Protein AF-A0A836SIP5-F1 (afdb_monomer_lite)

Foldseek 3Di:
DCVVVVNQLQAWQDWFWFDDPQKIKIKTWTRQPDDLQDQKDAHDQQKKKKKFKDAPWDWDAPDPVCCQVQVTAGPQQLPRDRLKMWIWGDDPRDTDTDIPNFPDCPVPKDWDWMKFADLAPCPPQPQHITTMIMTIDRPVRRHPDQKMWMKMFMDGNPDPAATQAIAADRCPCVVVVVLRRDDQSCCCVPVVDPHGRTQIARNVDGQEPNHGHDSQHHVVLSCLLVVVDDCVVVVHDHNVVSVPPPRDDHNAQFDPDPPRGHHHRHRDDD

Radius of gyration: 17.64 Å; chains: 1; bounding box: 48×40×51 Å

Structure (mmCIF, N/CA/C/O backbone):
data_AF-A0A836SIP5-F1
#
_entry.id   AF-A0A836SIP5-F1
#
loop_
_atom_site.group_PDB
_atom_site.id
_atom_site.type_symbol
_atom_site.label_atom_id
_atom_site.label_alt_id
_atom_site.label_comp_id
_atom_site.label_asym_id
_atom_site.label_entity_id
_atom_site.label_seq_id
_atom_site.pdbx_PDB_ins_code
_atom_site.Cartn_x
_atom_site.Cartn_y
_atom_site.Cartn_z
_atom_site.occupancy
_atom_site.B_iso_or_equiv
_atom_site.auth_seq_id
_atom_site.auth_comp_id
_atom_site.auth_asym_id
_atom_site.auth_atom_id
_atom_site.pdbx_PDB_model_num
ATOM 1 N N . MET A 1 1 ? 4.537 16.316 -9.460 1.00 65.69 1 MET A N 1
ATOM 2 C CA . MET A 1 1 ? 5.838 16.471 -8.747 1.00 65.69 1 MET A CA 1
ATOM 3 C C . MET A 1 1 ? 6.871 15.353 -9.002 1.00 65.69 1 MET A C 1
ATOM 5 O O . MET A 1 1 ? 7.851 15.619 -9.685 1.00 65.69 1 MET A O 1
ATOM 9 N N . LEU A 1 2 ? 6.720 14.107 -8.506 1.00 73.75 2 LEU A N 1
ATOM 10 C CA . LEU A 1 2 ? 7.785 13.077 -8.634 1.00 73.75 2 LEU A CA 1
ATOM 11 C C . LEU A 1 2 ? 8.103 12.652 -10.076 1.00 73.75 2 LEU A C 1
ATOM 13 O O . LEU A 1 2 ? 9.256 12.398 -10.423 1.00 73.75 2 LEU A O 1
ATOM 17 N N . GLN A 1 3 ? 7.075 12.577 -10.923 1.00 73.75 3 GLN A N 1
ATOM 18 C CA . GLN A 1 3 ? 7.240 12.293 -12.349 1.00 73.75 3 GLN A CA 1
ATOM 19 C C . GLN A 1 3 ? 8.050 13.380 -13.064 1.00 73.75 3 GLN A C 1
ATOM 21 O O . GLN A 1 3 ? 8.851 13.066 -13.936 1.00 73.75 3 GLN A O 1
ATOM 26 N N . GLU A 1 4 ? 7.851 14.643 -12.692 1.00 77.25 4 GLU A N 1
ATOM 27 C CA . GLU A 1 4 ? 8.483 15.794 -13.348 1.00 77.25 4 GLU A CA 1
ATOM 28 C C . GLU A 1 4 ? 9.978 15.875 -13.030 1.00 77.25 4 GLU A C 1
ATOM 30 O O . GLU A 1 4 ? 10.761 16.326 -13.859 1.00 77.25 4 GLU A O 1
ATOM 35 N N . ILE A 1 5 ? 10.380 15.382 -11.856 1.00 79.44 5 ILE A N 1
ATOM 36 C CA . ILE A 1 5 ? 11.778 15.341 -11.407 1.00 79.44 5 ILE A CA 1
ATOM 37 C C . ILE A 1 5 ? 12.452 13.980 -11.655 1.00 79.44 5 ILE A C 1
ATOM 39 O O . ILE A 1 5 ? 13.560 13.745 -11.179 1.00 79.44 5 ILE A O 1
ATOM 43 N N . GLY A 1 6 ? 11.788 13.065 -12.371 1.00 82.81 6 GLY A N 1
ATOM 44 C CA . GLY A 1 6 ? 12.353 11.774 -12.781 1.00 82.81 6 GLY A CA 1
ATOM 45 C C . GLY A 1 6 ? 12.553 10.749 -11.658 1.00 82.81 6 GLY A C 1
ATOM 46 O O . GLY A 1 6 ? 13.226 9.741 -11.866 1.00 82.81 6 GLY A O 1
ATOM 47 N N . ARG A 1 7 ? 11.960 10.955 -10.476 1.00 89.81 7 ARG A N 1
ATOM 48 C CA . ARG A 1 7 ? 12.083 10.052 -9.318 1.00 89.81 7 ARG A CA 1
ATOM 49 C C . ARG A 1 7 ? 10.986 8.998 -9.298 1.00 89.81 7 ARG A C 1
ATOM 51 O O . ARG A 1 7 ? 10.142 8.932 -8.406 1.00 89.81 7 ARG A O 1
ATOM 58 N N . HIS A 1 8 ? 10.972 8.189 -10.355 1.00 90.25 8 HIS A N 1
ATOM 59 C CA . HIS A 1 8 ? 9.984 7.126 -10.524 1.00 90.25 8 HIS A CA 1
ATOM 60 C C . HIS A 1 8 ? 10.100 6.039 -9.457 1.00 90.25 8 HIS A C 1
ATOM 62 O O . HIS A 1 8 ? 9.085 5.473 -9.079 1.00 90.25 8 HIS A O 1
ATOM 68 N N . ASP A 1 9 ? 11.300 5.803 -8.936 1.00 91.44 9 ASP A N 1
ATOM 69 C CA . ASP A 1 9 ? 11.601 4.858 -7.861 1.00 91.44 9 ASP A CA 1
ATOM 70 C C . ASP A 1 9 ? 10.760 5.071 -6.592 1.00 91.44 9 ASP A C 1
ATOM 72 O O . ASP A 1 9 ? 10.370 4.099 -5.948 1.00 91.44 9 ASP A O 1
ATOM 76 N N . ALA A 1 10 ? 10.405 6.319 -6.278 1.00 92.00 10 ALA A N 1
ATOM 77 C CA . ALA A 1 10 ? 9.537 6.650 -5.151 1.00 92.00 10 ALA A CA 1
ATOM 78 C C . ALA A 1 10 ? 8.041 6.701 -5.516 1.00 92.00 10 ALA A C 1
ATOM 80 O O . ALA A 1 10 ? 7.202 6.792 -4.624 1.00 92.00 10 ALA A O 1
ATOM 81 N N . ARG A 1 11 ? 7.660 6.631 -6.799 1.00 91.31 11 ARG A N 1
ATOM 82 C CA . ARG A 1 11 ? 6.247 6.710 -7.203 1.00 91.31 11 ARG A CA 1
ATOM 83 C C . ARG A 1 11 ? 5.505 5.444 -6.819 1.00 91.31 11 ARG A C 1
ATOM 85 O O . ARG A 1 11 ? 5.811 4.375 -7.345 1.00 91.31 11 ARG A O 1
ATOM 92 N N . LEU A 1 12 ? 4.510 5.586 -5.951 1.00 91.94 12 LEU A N 1
ATOM 93 C CA . LEU A 1 12 ? 3.643 4.486 -5.557 1.00 91.94 12 LEU A CA 1
ATOM 94 C C . LEU A 1 12 ? 2.668 4.190 -6.691 1.00 91.94 12 LEU A C 1
ATOM 96 O O . LEU A 1 12 ? 1.985 5.081 -7.195 1.00 91.94 12 LEU A O 1
ATOM 100 N N . THR A 1 13 ? 2.632 2.935 -7.117 1.00 87.94 13 THR A N 1
ATOM 101 C CA . THR A 1 13 ? 1.643 2.475 -8.085 1.00 87.94 13 THR A CA 1
ATOM 102 C C . THR A 1 13 ? 0.476 1.855 -7.367 1.00 87.94 13 THR A C 1
ATOM 104 O O . THR A 1 13 ? -0.645 2.049 -7.816 1.00 87.94 13 THR A O 1
ATOM 107 N N . ASP A 1 14 ? 0.706 1.130 -6.269 1.00 90.38 14 ASP A N 1
ATOM 108 C CA . ASP A 1 14 ? -0.400 0.420 -5.664 1.00 90.38 14 ASP A CA 1
ATOM 109 C C . ASP A 1 14 ? -0.207 -0.097 -4.246 1.00 90.38 14 ASP A C 1
ATOM 111 O O . ASP A 1 14 ? 0.917 -0.314 -3.807 1.00 90.38 14 ASP A O 1
ATOM 115 N N . LEU A 1 15 ? -1.325 -0.364 -3.568 1.00 94.19 15 LEU A N 1
ATOM 116 C CA . LEU A 1 15 ? -1.366 -0.997 -2.253 1.00 94.19 15 LEU A CA 1
ATOM 117 C C . LEU A 1 15 ? -2.399 -2.124 -2.226 1.00 94.19 15 LEU A C 1
ATOM 119 O O . LEU A 1 15 ? -3.554 -1.933 -2.620 1.00 94.19 15 LEU A O 1
ATOM 123 N N . TYR A 1 16 ? -1.973 -3.273 -1.709 1.00 95.00 16 TYR A N 1
ATOM 124 C CA . TYR A 1 16 ? -2.796 -4.438 -1.402 1.00 95.00 16 TYR A CA 1
ATOM 125 C C . TYR A 1 16 ? -2.716 -4.731 0.083 1.00 95.00 16 TYR A C 1
ATOM 127 O O . TYR A 1 16 ? -1.630 -4.656 0.657 1.00 95.00 16 TYR A O 1
ATOM 135 N N . ALA A 1 17 ? -3.836 -5.135 0.670 1.00 95.81 17 ALA A N 1
ATOM 136 C CA . ALA A 1 17 ? -3.859 -5.715 2.000 1.00 95.81 17 ALA A CA 1
ATOM 137 C C . ALA A 1 17 ? -4.863 -6.863 2.012 1.00 95.81 17 ALA A C 1
ATOM 139 O O . ALA A 1 17 ? -6.003 -6.687 1.592 1.00 95.81 17 ALA A O 1
ATOM 140 N N . PHE A 1 18 ? -4.461 -8.039 2.470 1.00 95.81 18 PHE A N 1
ATOM 141 C CA . PHE A 1 18 ? -5.350 -9.193 2.543 1.00 95.81 18 PHE A CA 1
ATOM 142 C C . PHE A 1 18 ? -4.981 -10.093 3.712 1.00 95.81 18 PHE A C 1
ATOM 144 O O . PHE A 1 18 ? -3.820 -10.165 4.119 1.00 95.81 18 PHE A O 1
ATOM 151 N N . VAL A 1 19 ? -5.977 -10.796 4.247 1.00 95.00 19 VAL A N 1
ATOM 152 C CA . VAL A 1 19 ? -5.777 -11.729 5.356 1.00 95.00 19 VAL A CA 1
ATOM 153 C C . VAL A 1 19 ? -5.561 -13.135 4.809 1.00 95.00 19 VAL A C 1
ATOM 155 O O . VAL A 1 19 ? -6.324 -13.624 3.975 1.00 95.00 19 VAL A O 1
ATOM 158 N N . ARG A 1 20 ? -4.518 -13.816 5.286 1.00 94.31 20 ARG A N 1
ATOM 159 C CA . ARG A 1 20 ? -4.212 -15.196 4.906 1.00 94.31 20 ARG A CA 1
ATOM 160 C C . ARG A 1 20 ? -3.675 -15.973 6.096 1.00 94.31 20 ARG A C 1
ATOM 162 O O . ARG A 1 20 ? -2.653 -15.611 6.661 1.00 94.31 20 ARG A O 1
ATOM 169 N N . ASN A 1 21 ? -4.340 -17.076 6.443 1.00 94.00 21 ASN A N 1
ATOM 170 C CA . ASN A 1 21 ? -3.941 -17.954 7.551 1.00 94.00 21 ASN A CA 1
ATOM 171 C C . ASN A 1 21 ? -3.728 -17.202 8.885 1.00 94.00 21 ASN A C 1
ATOM 173 O O . ASN A 1 21 ? -2.790 -17.508 9.613 1.00 94.00 21 ASN A O 1
ATOM 177 N N . GLY A 1 22 ? -4.562 -16.197 9.180 1.00 94.12 22 GLY A N 1
ATOM 178 C CA . GLY A 1 22 ? -4.439 -15.366 10.388 1.00 94.12 22 GLY A CA 1
ATOM 179 C C . GLY A 1 22 ? -3.375 -14.263 10.319 1.00 94.12 22 GLY A C 1
ATOM 180 O O . GLY A 1 22 ? -3.250 -13.488 11.262 1.00 94.12 22 GLY A O 1
ATOM 181 N N . ASN A 1 23 ? -2.641 -14.147 9.210 1.00 96.62 23 ASN A N 1
ATOM 182 C CA . ASN A 1 23 ? -1.699 -13.056 8.980 1.00 96.62 23 ASN A CA 1
ATOM 183 C C . ASN A 1 23 ? -2.335 -11.964 8.126 1.00 96.62 23 ASN A C 1
ATOM 185 O O . ASN A 1 23 ? -3.056 -12.261 7.171 1.00 96.62 23 ASN A O 1
ATOM 189 N N . LEU A 1 24 ? -1.991 -10.714 8.417 1.00 97.19 24 LEU A N 1
ATOM 190 C CA . LEU A 1 24 ? -2.165 -9.614 7.485 1.00 97.19 24 LEU A CA 1
ATOM 191 C C . LEU A 1 24 ? -0.970 -9.594 6.526 1.00 97.19 24 LEU A C 1
ATOM 193 O O . LEU A 1 24 ? 0.189 -9.606 6.946 1.00 97.19 24 LEU A O 1
ATOM 197 N N . VAL A 1 25 ? -1.257 -9.572 5.228 1.00 98.06 25 VAL A N 1
ATOM 198 C CA . VAL A 1 25 ? -0.260 -9.409 4.172 1.00 98.06 25 VAL A CA 1
ATOM 199 C C . VAL A 1 25 ? -0.486 -8.065 3.510 1.00 98.06 25 VAL A C 1
ATOM 201 O O . VAL A 1 25 ? -1.593 -7.795 3.051 1.00 98.06 25 VAL A O 1
ATOM 204 N N . ILE A 1 26 ? 0.560 -7.246 3.429 1.00 98.00 26 ILE A N 1
ATOM 205 C CA . ILE A 1 26 ? 0.523 -5.946 2.757 1.00 98.00 26 ILE A CA 1
ATOM 206 C C . ILE A 1 26 ? 1.545 -5.957 1.627 1.00 98.00 26 ILE A C 1
ATOM 208 O O . ILE A 1 26 ? 2.717 -6.235 1.870 1.00 98.00 26 ILE A O 1
ATOM 212 N N . ALA A 1 27 ? 1.118 -5.642 0.404 1.00 97.44 27 ALA A N 1
ATOM 213 C CA . ALA A 1 27 ? 2.010 -5.482 -0.741 1.00 97.44 27 ALA A CA 1
ATOM 214 C C . ALA A 1 27 ? 1.919 -4.053 -1.283 1.00 97.44 27 ALA A C 1
ATOM 216 O O . ALA A 1 27 ? 0.868 -3.621 -1.752 1.00 97.44 27 ALA A O 1
ATOM 217 N N . LEU A 1 28 ? 3.034 -3.331 -1.220 1.00 96.69 28 LEU A N 1
ATOM 218 C CA . LEU A 1 28 ? 3.202 -1.989 -1.761 1.00 96.69 28 LEU A CA 1
ATOM 219 C C . LEU A 1 28 ? 3.995 -2.077 -3.063 1.00 96.69 28 LEU A C 1
ATOM 221 O O . LEU A 1 28 ? 5.115 -2.588 -3.079 1.00 96.69 28 LEU A O 1
ATOM 225 N N . CYS A 1 29 ? 3.419 -1.569 -4.145 1.00 94.62 29 CYS A N 1
ATOM 226 C CA . CYS A 1 29 ? 4.056 -1.503 -5.452 1.00 94.62 29 CYS A CA 1
ATOM 227 C C . CYS A 1 29 ? 4.509 -0.070 -5.744 1.00 94.62 29 CYS A C 1
ATOM 229 O O . CYS A 1 29 ? 3.793 0.901 -5.476 1.00 94.62 29 CYS A O 1
ATOM 231 N N . SER A 1 30 ? 5.701 0.063 -6.312 1.00 94.00 30 SER A N 1
ATOM 232 C CA . SER A 1 30 ? 6.289 1.328 -6.723 1.00 94.00 30 SER A CA 1
ATOM 233 C C . SER A 1 30 ? 7.054 1.196 -8.038 1.00 94.00 30 SER A C 1
ATOM 235 O O . SER A 1 30 ? 7.221 0.112 -8.603 1.00 94.00 30 SER A O 1
ATOM 237 N N . ASN A 1 31 ? 7.521 2.338 -8.536 1.00 92.50 31 ASN A N 1
ATOM 238 C CA . ASN A 1 31 ? 8.298 2.456 -9.759 1.00 92.50 31 ASN A CA 1
ATOM 239 C C . ASN A 1 31 ? 7.576 1.937 -11.012 1.00 92.50 31 ASN A C 1
ATOM 241 O O . ASN A 1 31 ? 7.934 0.901 -11.574 1.00 92.50 31 ASN A O 1
ATOM 245 N N . PRO A 1 32 ? 6.602 2.703 -11.542 1.00 86.44 32 PRO A N 1
ATOM 246 C CA . PRO A 1 32 ? 5.925 2.330 -12.779 1.00 86.44 32 PRO A CA 1
ATOM 247 C C . PRO A 1 32 ? 6.845 2.372 -14.011 1.00 86.44 32 PRO A C 1
ATOM 249 O O . PRO A 1 32 ? 6.437 1.923 -15.084 1.00 86.44 32 PRO A O 1
ATOM 252 N N . ALA A 1 33 ? 8.049 2.942 -13.904 1.00 88.31 33 ALA A N 1
ATOM 253 C CA . ALA A 1 33 ? 8.941 3.199 -15.032 1.00 88.31 33 ALA A CA 1
ATOM 254 C C . ALA A 1 33 ? 10.053 2.151 -15.196 1.00 88.31 33 ALA A C 1
ATOM 256 O O . ALA A 1 33 ? 10.973 2.374 -15.982 1.00 88.31 33 ALA A O 1
ATOM 257 N N . ILE A 1 34 ? 9.978 1.019 -14.488 1.00 90.00 34 ILE A N 1
ATOM 258 C CA . ILE A 1 34 ? 10.930 -0.081 -14.665 1.00 90.00 34 ILE A CA 1
ATOM 259 C C . ILE A 1 34 ? 10.946 -0.536 -16.129 1.00 90.00 34 ILE A C 1
ATOM 261 O O . ILE A 1 34 ? 9.900 -0.771 -16.749 1.00 90.00 34 ILE A O 1
ATOM 265 N N . SER A 1 35 ? 12.151 -0.670 -16.686 1.00 87.12 35 SER A N 1
ATOM 266 C CA . SER A 1 35 ? 12.319 -1.132 -18.056 1.00 87.12 35 SER A CA 1
ATOM 267 C C . SER A 1 35 ? 11.998 -2.621 -18.152 1.00 87.12 35 SER A C 1
ATOM 269 O O . SER A 1 35 ? 12.350 -3.416 -17.285 1.00 87.12 35 SER A O 1
ATOM 271 N N . THR A 1 36 ? 11.420 -3.050 -19.275 1.00 85.06 36 THR A N 1
ATOM 272 C CA . THR A 1 36 ? 11.237 -4.483 -19.573 1.00 85.06 36 THR A CA 1
ATOM 273 C C . THR A 1 36 ? 12.566 -5.230 -19.696 1.00 85.06 36 THR A C 1
ATOM 275 O O . THR A 1 36 ? 12.586 -6.454 -19.702 1.00 85.06 36 THR A O 1
ATOM 278 N N . SER A 1 37 ? 13.690 -4.518 -19.831 1.00 83.31 37 SER A N 1
ATOM 279 C CA . SER A 1 37 ? 15.022 -5.122 -19.832 1.00 83.31 37 SER A CA 1
ATOM 280 C C . SER A 1 37 ? 15.568 -5.451 -18.444 1.00 83.31 37 SER A C 1
ATOM 282 O O . SER A 1 37 ? 16.567 -6.172 -18.371 1.00 83.31 37 SER A O 1
ATOM 284 N N . ASP A 1 38 ? 14.973 -4.895 -17.389 1.00 84.62 38 ASP A N 1
ATOM 285 C CA . ASP A 1 38 ? 15.486 -4.996 -16.028 1.00 84.62 38 ASP A CA 1
ATOM 286 C C . ASP A 1 38 ? 15.072 -6.324 -15.402 1.00 84.62 38 ASP A C 1
ATOM 288 O O . ASP A 1 38 ? 13.938 -6.782 -15.539 1.00 84.62 38 ASP A O 1
ATOM 292 N N . VAL A 1 39 ? 16.019 -6.952 -14.708 1.00 82.62 39 VAL A N 1
ATOM 293 C CA . VAL A 1 39 ? 15.833 -8.266 -14.068 1.00 82.62 39 VAL A CA 1
ATOM 294 C C . VAL A 1 39 ? 15.933 -8.200 -12.544 1.00 82.62 39 VAL A C 1
ATOM 296 O O . VAL A 1 39 ? 15.694 -9.193 -11.864 1.00 82.62 39 VAL A O 1
ATOM 299 N N . THR A 1 40 ? 16.259 -7.027 -11.999 1.00 85.25 40 THR A N 1
ATOM 300 C CA . THR A 1 40 ? 16.360 -6.755 -10.562 1.00 85.25 40 THR A CA 1
ATOM 301 C C . THR A 1 40 ? 15.764 -5.390 -10.254 1.00 85.25 40 THR A C 1
ATOM 303 O O . THR A 1 40 ? 15.958 -4.450 -11.022 1.00 85.25 40 THR A O 1
ATOM 306 N N . ALA A 1 41 ? 15.084 -5.262 -9.115 1.00 88.00 41 ALA A N 1
ATOM 307 C CA . ALA A 1 41 ? 14.667 -3.962 -8.607 1.00 88.00 41 ALA A CA 1
ATOM 308 C C . ALA A 1 41 ? 15.859 -3.255 -7.947 1.00 88.00 41 ALA A C 1
ATOM 310 O O . ALA A 1 41 ? 16.678 -3.896 -7.282 1.00 88.00 41 ALA A O 1
ATOM 311 N N . SER A 1 42 ? 15.927 -1.938 -8.131 1.00 90.06 42 SER A N 1
ATOM 312 C CA . SER A 1 42 ? 16.864 -1.059 -7.438 1.00 90.06 42 SER A CA 1
ATOM 313 C C . SER A 1 42 ? 16.067 -0.103 -6.565 1.00 90.06 42 SER A C 1
ATOM 315 O O . SER A 1 42 ? 15.250 0.664 -7.075 1.00 90.06 42 SER A O 1
ATOM 317 N N . PHE A 1 43 ? 16.319 -0.149 -5.266 1.00 94.31 43 PHE A N 1
ATOM 318 C CA . PHE A 1 43 ? 15.773 0.759 -4.273 1.00 94.31 43 PHE A CA 1
ATOM 319 C C . PHE A 1 43 ? 16.875 1.718 -3.836 1.00 94.31 43 PHE A C 1
ATOM 321 O O . PHE A 1 43 ? 17.976 1.291 -3.490 1.00 94.31 43 PHE A O 1
ATOM 328 N N . SER A 1 44 ? 16.589 3.016 -3.903 1.00 93.44 44 SER A N 1
ATOM 329 C CA . SER A 1 44 ? 17.546 4.048 -3.520 1.00 93.44 44 SER A CA 1
ATOM 330 C C . SER A 1 44 ? 17.580 4.226 -2.002 1.00 93.44 44 SER A C 1
ATOM 332 O O . SER A 1 44 ? 16.535 4.255 -1.353 1.00 93.44 44 SER A O 1
ATOM 334 N N . ASP A 1 45 ? 18.781 4.409 -1.453 1.00 95.00 45 ASP A N 1
ATOM 335 C CA . ASP A 1 45 ? 19.017 4.608 -0.016 1.00 95.00 45 ASP A CA 1
ATOM 336 C C . ASP A 1 45 ? 18.436 5.945 0.507 1.00 95.00 45 ASP A C 1
ATOM 338 O O . ASP A 1 45 ? 18.338 6.159 1.714 1.00 95.00 45 ASP A O 1
ATOM 342 N N . ASP A 1 46 ? 18.038 6.859 -0.389 1.00 93.75 46 ASP A N 1
ATOM 343 C CA . ASP A 1 46 ? 17.412 8.145 -0.049 1.00 93.75 46 ASP A CA 1
ATOM 344 C C . ASP A 1 46 ? 15.873 8.139 -0.108 1.00 93.75 46 ASP A C 1
ATOM 346 O O . ASP A 1 46 ? 15.258 9.181 0.141 1.00 93.75 46 ASP A O 1
ATOM 350 N N . VAL A 1 47 ? 15.255 6.994 -0.431 1.00 94.56 47 VAL A N 1
ATOM 351 C CA . VAL A 1 47 ? 13.797 6.818 -0.429 1.00 94.56 47 VAL A CA 1
ATOM 352 C C . VAL A 1 47 ? 13.370 6.088 0.831 1.00 94.56 47 VAL A C 1
ATOM 354 O O . VAL A 1 47 ? 13.857 5.001 1.142 1.00 94.56 47 VAL A O 1
ATOM 357 N N . THR A 1 48 ? 12.378 6.653 1.507 1.00 96.00 48 THR A N 1
ATOM 358 C CA . THR A 1 48 ? 11.678 5.992 2.604 1.00 96.00 48 THR A CA 1
ATOM 359 C C . THR A 1 48 ? 10.257 5.665 2.181 1.00 96.00 48 THR A C 1
ATOM 361 O O . THR A 1 48 ? 9.511 6.554 1.764 1.00 96.00 48 THR A O 1
ATOM 364 N N . PHE A 1 49 ? 9.869 4.403 2.348 1.00 97.31 49 PHE A N 1
ATOM 365 C CA . PHE A 1 49 ? 8.488 3.951 2.218 1.00 97.31 49 PHE A CA 1
ATOM 366 C C . PHE A 1 49 ? 7.889 3.773 3.607 1.00 97.31 49 PHE A C 1
ATOM 368 O O . PHE A 1 49 ? 8.550 3.263 4.512 1.00 97.31 49 PHE A O 1
ATOM 375 N N . ARG A 1 50 ? 6.634 4.178 3.782 1.00 97.94 50 ARG A N 1
ATOM 376 C CA . ARG A 1 50 ? 5.891 3.948 5.021 1.00 97.94 50 ARG A CA 1
ATOM 377 C C . ARG A 1 50 ? 4.560 3.300 4.716 1.00 97.94 50 ARG A C 1
ATOM 379 O O . ARG A 1 50 ? 3.882 3.714 3.781 1.00 97.94 50 ARG A O 1
ATOM 386 N N . ILE A 1 51 ? 4.200 2.305 5.511 1.00 98.19 51 ILE A N 1
ATOM 387 C CA . ILE A 1 51 ? 2.864 1.717 5.547 1.00 98.19 51 ILE A CA 1
ATOM 388 C C . ILE A 1 51 ? 2.279 2.078 6.904 1.00 98.19 51 ILE A C 1
ATOM 390 O O . ILE A 1 51 ? 2.886 1.796 7.936 1.00 98.19 51 ILE A O 1
ATOM 394 N N . HIS A 1 52 ? 1.119 2.712 6.877 1.00 98.06 52 HIS A N 1
ATOM 395 C CA . HIS A 1 52 ? 0.423 3.212 8.047 1.00 98.06 52 HIS A CA 1
ATOM 396 C C . HIS A 1 52 ? -0.846 2.402 8.271 1.00 98.06 52 HIS A C 1
ATOM 398 O O . HIS A 1 52 ? -1.535 2.036 7.309 1.00 98.06 52 HIS A O 1
ATOM 404 N N . ILE A 1 53 ? -1.141 2.146 9.538 1.00 97.88 53 ILE A N 1
ATOM 405 C CA . ILE A 1 53 ? -2.379 1.532 9.990 1.00 97.88 53 ILE A CA 1
ATOM 406 C C . ILE A 1 53 ? -2.985 2.445 11.049 1.00 97.88 53 ILE A C 1
ATOM 408 O O . ILE A 1 53 ? -2.306 2.814 12.003 1.00 97.88 53 ILE A O 1
ATOM 412 N N . ASP A 1 54 ? -4.256 2.766 10.854 1.00 97.62 54 ASP A N 1
ATOM 413 C CA . ASP A 1 54 ? -5.148 3.281 11.886 1.00 97.62 54 ASP A CA 1
ATOM 414 C C . ASP A 1 54 ? -6.000 2.103 12.368 1.00 97.62 54 ASP A C 1
ATOM 416 O O . ASP A 1 54 ? -6.670 1.430 11.564 1.00 97.62 54 ASP A O 1
ATOM 420 N N . ASN A 1 55 ? -5.927 1.825 13.664 1.00 96.12 55 ASN A N 1
ATOM 421 C CA . ASN A 1 55 ? -6.616 0.716 14.302 1.00 96.12 55 ASN A CA 1
ATOM 422 C C . ASN A 1 55 ? -7.571 1.162 15.417 1.00 96.12 55 ASN A C 1
ATOM 424 O O . ASN A 1 55 ? -8.044 0.311 16.176 1.00 96.12 55 ASN A O 1
ATOM 428 N N . ASP A 1 56 ? -7.934 2.446 15.464 1.00 95.56 56 ASP A N 1
ATOM 429 C CA . ASP A 1 56 ? -8.920 2.973 16.410 1.00 95.56 56 ASP A CA 1
ATOM 430 C C . ASP A 1 56 ? -10.125 3.677 15.743 1.00 95.56 56 ASP A C 1
ATOM 432 O O . ASP A 1 56 ? -11.207 3.799 16.347 1.00 95.56 56 ASP A O 1
ATOM 436 N N . SER A 1 57 ? -10.003 4.042 14.461 1.00 95.94 57 SER A N 1
ATOM 437 C CA . SER A 1 57 ? -11.046 4.707 13.687 1.00 95.94 57 SER A CA 1
ATOM 438 C C . SER A 1 57 ? -12.268 3.821 13.495 1.00 95.94 57 SER A C 1
ATOM 440 O O . SER A 1 57 ? -12.200 2.671 13.062 1.00 95.94 57 SER A O 1
ATOM 442 N N . LYS A 1 58 ? -13.448 4.404 13.724 1.00 96.06 58 LYS A N 1
ATOM 443 C CA . LYS A 1 58 ? -14.725 3.714 13.521 1.00 96.06 58 LYS A CA 1
ATOM 444 C C . LYS A 1 58 ? -15.213 3.843 12.087 1.00 96.06 58 LYS A C 1
ATOM 446 O O . LYS A 1 58 ? -15.336 4.946 11.547 1.00 96.06 58 LYS A O 1
ATOM 451 N N . VAL A 1 59 ? -15.602 2.709 11.514 1.00 96.56 59 VAL A N 1
ATOM 452 C CA . VAL A 1 59 ? -16.248 2.607 10.205 1.00 96.56 59 VAL A CA 1
ATOM 453 C C . VAL A 1 59 ? -17.690 2.143 10.384 1.00 96.56 59 VAL A C 1
ATOM 455 O O . VAL A 1 59 ? -17.998 1.325 11.245 1.00 96.56 59 VAL A O 1
ATOM 458 N N . HIS A 1 60 ? -18.613 2.671 9.582 1.00 95.12 60 HIS A N 1
ATOM 459 C CA . HIS A 1 60 ? -19.956 2.106 9.463 1.00 95.12 60 HIS A CA 1
ATOM 460 C C . HIS A 1 60 ? -20.301 1.780 8.013 1.00 95.12 60 HIS A C 1
ATOM 462 O O . HIS A 1 60 ? -19.847 2.444 7.081 1.00 95.12 60 HIS A O 1
ATOM 468 N N . PHE A 1 61 ? -21.246 0.860 7.835 1.00 95.62 61 PHE A N 1
ATOM 469 C CA . PHE A 1 61 ? -21.672 0.380 6.518 1.00 95.62 61 PHE A CA 1
ATOM 470 C C . PHE A 1 61 ? -23.113 0.793 6.163 1.00 95.62 61 PHE A C 1
ATOM 472 O O . PHE A 1 61 ? -23.795 0.122 5.397 1.00 95.62 61 PHE A O 1
ATOM 479 N N . LYS A 1 62 ? -23.626 1.891 6.736 1.00 96.38 62 LYS A N 1
ATOM 480 C CA . LYS A 1 62 ? -25.014 2.350 6.505 1.00 96.38 62 LYS A CA 1
ATOM 481 C C . LYS A 1 62 ? -25.226 3.058 5.160 1.00 96.38 62 LYS A C 1
ATOM 483 O O . LYS A 1 62 ? -26.356 3.162 4.699 1.00 96.38 62 LYS A O 1
ATOM 488 N N . ASN A 1 63 ? -24.164 3.579 4.543 1.00 94.56 63 ASN A N 1
ATOM 489 C CA . ASN A 1 63 ? -24.245 4.331 3.292 1.00 94.56 63 ASN A CA 1
ATOM 490 C C . ASN A 1 63 ? -23.868 3.408 2.126 1.00 94.56 63 ASN A C 1
ATOM 492 O O . ASN A 1 63 ? -22.690 3.174 1.877 1.00 94.56 63 ASN A O 1
ATOM 496 N N . HIS A 1 64 ? -24.872 2.883 1.419 1.00 93.12 64 HIS A N 1
ATOM 497 C CA . HIS A 1 64 ? -24.654 1.941 0.319 1.00 93.12 64 HIS A CA 1
ATOM 498 C C . HIS A 1 64 ? -23.733 2.499 -0.784 1.00 93.12 64 HIS A C 1
ATOM 500 O O . HIS A 1 64 ? -22.824 1.770 -1.185 1.00 93.12 64 HIS A O 1
ATOM 506 N N . PRO A 1 65 ? -23.902 3.740 -1.287 1.00 90.81 65 PRO A N 1
ATOM 507 C CA . PRO A 1 65 ? -22.940 4.319 -2.226 1.00 90.81 65 PRO A CA 1
ATOM 508 C C . PRO A 1 65 ? -21.493 4.258 -1.724 1.00 90.81 65 PRO A C 1
ATOM 510 O O . PRO A 1 65 ? -20.612 3.817 -2.458 1.00 90.81 65 PRO A O 1
ATOM 513 N N . ASN A 1 66 ? -21.254 4.611 -0.458 1.00 92.12 66 ASN A N 1
ATOM 514 C CA . ASN A 1 66 ? -19.913 4.560 0.115 1.00 92.12 66 ASN A CA 1
ATOM 515 C C . ASN A 1 66 ? -19.398 3.133 0.304 1.00 92.12 66 ASN A C 1
ATOM 517 O O . ASN A 1 66 ? -18.212 2.900 0.126 1.00 92.12 66 ASN A O 1
ATOM 521 N N . ASN A 1 67 ? -20.258 2.172 0.636 1.00 91.56 67 ASN A N 1
ATOM 522 C CA . ASN A 1 67 ? -19.837 0.778 0.762 1.00 91.56 67 ASN A CA 1
ATOM 523 C C . ASN A 1 67 ? -19.344 0.226 -0.574 1.00 91.56 67 ASN A C 1
ATOM 525 O O . ASN A 1 67 ? -18.331 -0.454 -0.606 1.00 91.56 67 ASN A O 1
ATOM 529 N N . VAL A 1 68 ? -20.054 0.534 -1.664 1.00 87.88 68 VAL A N 1
ATOM 530 C CA . VAL A 1 68 ? -19.68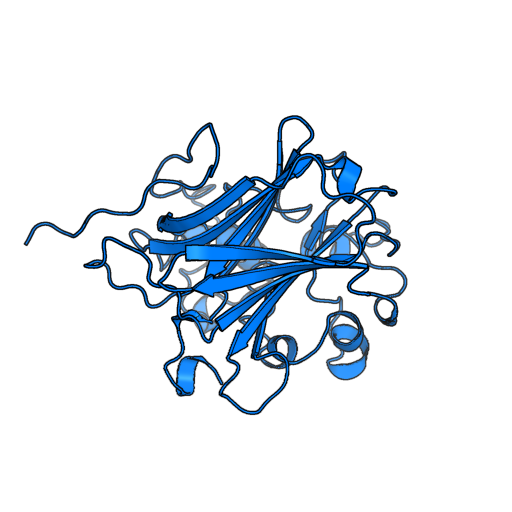2 0.111 -3.021 1.00 87.88 68 VAL A CA 1
ATOM 531 C C . VAL A 1 68 ? -18.391 0.794 -3.457 1.00 87.88 68 VAL A C 1
ATOM 533 O O . VAL A 1 68 ? -17.505 0.148 -3.996 1.00 87.88 68 VAL A O 1
ATOM 536 N N . GLU A 1 69 ? -18.270 2.099 -3.222 1.00 86.31 69 GLU A N 1
ATOM 537 C CA . GLU A 1 69 ? -17.140 2.868 -3.742 1.00 86.31 69 GLU A CA 1
ATOM 538 C C . GLU A 1 69 ? -15.882 2.765 -2.852 1.00 86.31 69 GLU A C 1
ATOM 540 O O . GLU A 1 69 ? -14.767 2.643 -3.357 1.00 86.31 69 GLU A O 1
ATOM 545 N N . PHE A 1 70 ? -16.033 2.838 -1.529 1.00 89.56 70 PHE A N 1
ATOM 546 C CA . PHE A 1 70 ? -14.945 2.996 -0.549 1.00 89.56 70 PHE A CA 1
ATOM 547 C C . PHE A 1 70 ? -14.810 1.828 0.436 1.00 89.56 70 PHE A C 1
ATOM 549 O O . PHE A 1 70 ? -13.926 1.868 1.283 1.00 89.56 70 PHE A O 1
ATOM 556 N N . GLY A 1 71 ? -15.701 0.835 0.391 1.00 91.75 71 GLY A N 1
ATOM 557 C CA . GLY A 1 71 ? -15.711 -0.271 1.353 1.00 91.75 71 GLY A CA 1
ATOM 558 C C . GLY A 1 71 ? -16.409 0.066 2.666 1.00 91.75 71 GLY A C 1
ATOM 559 O O . GLY A 1 71 ? -16.718 -0.835 3.432 1.00 91.75 71 GLY A O 1
ATOM 560 N N . GLY A 1 72 ? -16.747 1.334 2.908 1.00 94.88 72 GLY A N 1
ATOM 561 C CA . GLY A 1 72 ? -17.448 1.792 4.103 1.00 94.88 72 GLY A CA 1
ATOM 562 C C . GLY A 1 72 ? -17.368 3.308 4.272 1.00 94.88 72 GLY A C 1
ATOM 563 O O . GLY A 1 72 ? -16.881 4.030 3.401 1.00 94.88 72 GLY A O 1
ATOM 564 N N . THR A 1 73 ? -17.844 3.806 5.412 1.00 96.25 73 THR A N 1
ATOM 565 C CA . THR A 1 73 ? -17.739 5.224 5.781 1.00 96.25 73 THR A CA 1
ATOM 566 C C . THR A 1 73 ? -16.991 5.372 7.097 1.00 96.25 73 THR A C 1
ATOM 568 O O . THR A 1 73 ? -17.489 4.933 8.135 1.00 96.25 73 THR A O 1
ATOM 571 N N . VAL A 1 74 ? -15.840 6.048 7.066 1.00 97.00 74 VAL A N 1
ATOM 572 C CA . VAL A 1 74 ? -15.130 6.486 8.278 1.00 97.00 74 VAL A CA 1
ATOM 573 C C . VAL A 1 74 ? -15.976 7.542 8.992 1.00 97.00 74 VAL A C 1
ATOM 575 O O . VAL A 1 74 ? -16.328 8.561 8.398 1.00 97.00 74 VAL A O 1
ATOM 578 N N . GLN A 1 75 ? -16.320 7.302 10.257 1.00 96.44 75 GLN A N 1
ATOM 579 C CA . GLN A 1 75 ? -17.248 8.147 11.019 1.00 96.44 75 GLN A CA 1
ATOM 580 C C . GLN A 1 75 ? -16.676 9.525 11.346 1.00 96.44 75 GLN A C 1
ATOM 582 O O . GLN A 1 75 ? -17.407 10.511 11.394 1.00 96.44 75 GLN A O 1
ATOM 587 N N . SER A 1 76 ? -15.372 9.600 11.604 1.00 97.12 76 SER A N 1
ATOM 588 C CA . SER A 1 76 ? -14.673 10.840 11.949 1.00 97.12 76 SER A CA 1
ATOM 589 C C . SER A 1 76 ? -13.383 10.954 11.139 1.00 97.12 76 SER A C 1
ATOM 591 O O . SER A 1 76 ? -12.310 10.745 11.693 1.00 97.12 76 SER A O 1
ATOM 593 N N . PRO A 1 77 ? -13.452 11.295 9.836 1.00 96.81 77 PRO A N 1
ATOM 594 C CA . PRO A 1 77 ? -12.268 11.323 8.977 1.00 96.81 77 PRO A CA 1
ATOM 595 C C . PRO A 1 77 ? 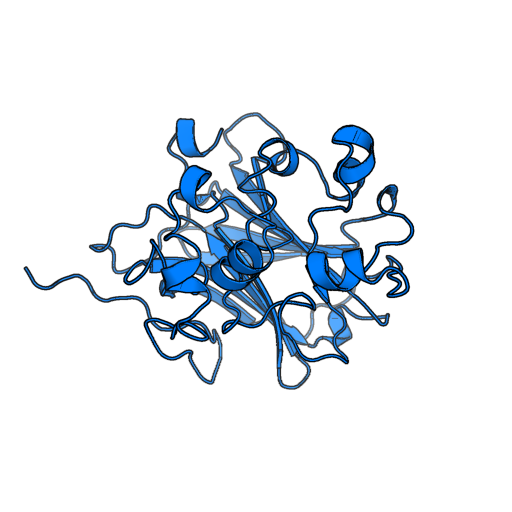-11.139 12.207 9.514 1.00 96.81 77 PRO A C 1
ATOM 597 O O . PRO A 1 77 ? -9.979 11.885 9.328 1.00 96.81 77 PRO A O 1
ATOM 600 N N . THR A 1 78 ? -11.451 13.290 10.231 1.00 97.25 78 THR A N 1
ATOM 601 C CA . THR A 1 78 ? -10.450 14.195 10.825 1.00 97.25 78 THR A CA 1
ATOM 602 C C . THR A 1 78 ? -9.677 13.600 12.002 1.00 97.25 78 THR A C 1
ATOM 604 O O . THR A 1 78 ? -8.764 14.253 12.495 1.00 97.25 78 THR A O 1
ATOM 607 N N . LYS A 1 79 ? -10.073 12.418 12.486 1.00 97.38 79 LYS A N 1
ATOM 608 C CA . LYS A 1 79 ? -9.416 11.683 13.570 1.00 97.38 79 LYS A CA 1
ATOM 609 C C . LYS A 1 79 ? -8.570 10.512 13.072 1.00 97.38 79 LYS A C 1
ATOM 611 O O . LYS A 1 79 ? -8.088 9.768 13.903 1.00 97.38 79 LYS A O 1
ATOM 616 N N . ILE A 1 80 ? -8.424 10.343 11.755 1.00 97.69 80 ILE A N 1
ATOM 617 C CA . ILE A 1 80 ? -7.559 9.290 11.222 1.00 97.69 80 ILE A CA 1
ATOM 618 C C . ILE A 1 80 ? -6.118 9.574 11.654 1.00 97.69 80 ILE A C 1
ATOM 620 O O . ILE A 1 80 ? -5.606 10.652 11.338 1.00 97.69 80 ILE A O 1
ATOM 624 N N . GLU A 1 81 ? -5.467 8.630 12.324 1.00 96.69 81 GLU A N 1
ATOM 625 C CA . GLU A 1 81 ? -4.094 8.777 12.822 1.00 96.69 81 GLU A CA 1
ATOM 626 C C . GLU A 1 81 ? -3.215 7.573 12.459 1.00 96.69 81 GLU A C 1
ATOM 628 O O . GLU A 1 81 ? -3.681 6.496 12.107 1.00 96.69 81 GLU A O 1
ATOM 633 N N . GLU A 1 82 ? -1.902 7.787 12.469 1.00 96.31 82 GLU A N 1
ATOM 634 C CA . GLU A 1 82 ? -0.896 6.779 12.118 1.00 96.31 82 GLU A CA 1
ATOM 635 C C . GLU A 1 82 ? -0.548 5.930 13.348 1.00 96.31 82 GLU A C 1
ATOM 637 O O . GLU A 1 82 ? 0.596 5.964 13.804 1.00 96.31 82 GLU A O 1
ATOM 642 N N . ASP A 1 83 ? -1.531 5.204 13.897 1.00 97.19 83 ASP A N 1
ATOM 643 C CA . ASP A 1 83 ? -1.385 4.440 15.148 1.00 97.19 83 ASP A CA 1
ATOM 644 C C . ASP A 1 83 ? -0.192 3.490 15.099 1.00 97.19 83 ASP A C 1
ATOM 646 O O . ASP A 1 83 ? 0.577 3.399 16.054 1.00 97.19 83 ASP A O 1
ATOM 650 N N . ILE A 1 84 ? -0.019 2.814 13.960 1.00 97.56 84 ILE A N 1
ATOM 651 C CA . ILE A 1 84 ? 1.108 1.927 13.683 1.00 97.56 84 ILE A CA 1
ATOM 652 C C . ILE A 1 84 ? 1.743 2.336 12.359 1.00 97.56 84 ILE A C 1
ATOM 654 O O . ILE A 1 84 ? 1.065 2.494 11.342 1.00 97.56 84 ILE A O 1
ATOM 658 N N . THR A 1 85 ? 3.071 2.449 12.348 1.00 98.06 85 THR A N 1
ATOM 659 C CA . THR A 1 85 ? 3.829 2.777 11.136 1.00 98.06 85 THR A CA 1
ATOM 660 C C . THR A 1 85 ? 4.976 1.799 10.924 1.00 98.06 85 THR A C 1
ATOM 662 O O . THR A 1 85 ? 5.911 1.723 11.720 1.00 98.06 85 THR A O 1
ATOM 665 N N . PHE A 1 86 ? 4.943 1.093 9.795 1.00 98.19 86 PHE A N 1
ATOM 666 C CA . PHE A 1 86 ? 6.064 0.314 9.280 1.00 98.19 86 PHE A CA 1
ATOM 667 C C . PHE A 1 86 ? 6.880 1.208 8.350 1.00 98.19 86 PHE A C 1
ATOM 669 O O . PHE A 1 86 ? 6.395 1.615 7.294 1.00 98.19 86 PHE A O 1
ATOM 676 N N . THR A 1 87 ? 8.117 1.512 8.728 1.00 98.06 87 THR A N 1
ATOM 677 C CA . THR A 1 87 ? 9.046 2.309 7.924 1.00 98.06 87 THR A CA 1
ATOM 678 C C . THR A 1 87 ? 10.074 1.392 7.272 1.00 98.06 87 THR A C 1
ATOM 680 O O . THR A 1 87 ? 10.778 0.650 7.956 1.00 98.06 87 THR A O 1
ATOM 683 N N . ILE A 1 88 ? 10.168 1.455 5.945 1.00 98.31 88 ILE A N 1
ATOM 684 C CA . ILE A 1 88 ? 11.093 0.670 5.132 1.00 98.31 88 ILE A CA 1
ATOM 685 C C . ILE A 1 88 ? 12.081 1.627 4.472 1.00 98.31 88 ILE A C 1
ATOM 687 O O . ILE A 1 88 ? 11.707 2.456 3.638 1.00 98.31 88 ILE A O 1
ATOM 691 N N . THR A 1 89 ? 13.348 1.493 4.851 1.00 97.69 89 THR A N 1
ATOM 692 C CA . THR A 1 89 ? 14.485 2.183 4.229 1.00 97.69 89 THR A CA 1
ATOM 693 C C . THR A 1 89 ? 15.409 1.171 3.567 1.00 97.69 89 THR A C 1
ATOM 695 O O . THR A 1 89 ? 15.237 -0.039 3.734 1.00 97.69 89 THR A O 1
ATOM 698 N N . PHE A 1 90 ? 16.382 1.648 2.795 1.00 97.19 90 PHE A N 1
ATOM 699 C CA . PHE A 1 90 ? 17.319 0.785 2.088 1.00 97.19 90 PHE A CA 1
ATOM 700 C C . PHE A 1 90 ? 18.760 1.190 2.371 1.00 97.19 90 PHE A C 1
ATOM 702 O O . PHE A 1 90 ? 19.077 2.368 2.525 1.00 97.19 90 PHE A O 1
ATOM 709 N N . LYS A 1 91 ? 19.630 0.182 2.463 1.00 96.75 91 LYS A N 1
ATOM 710 C CA . LYS A 1 91 ? 21.081 0.364 2.479 1.00 96.75 91 LYS A CA 1
ATOM 711 C C . LYS A 1 91 ? 21.721 -0.630 1.530 1.00 96.75 91 LYS A C 1
ATOM 713 O O . LYS A 1 91 ? 21.644 -1.843 1.758 1.00 96.75 91 LYS A O 1
ATOM 718 N N . ASN A 1 92 ? 22.371 -0.137 0.480 1.00 94.56 92 ASN A N 1
ATOM 719 C CA . ASN A 1 92 ? 22.916 -0.978 -0.589 1.00 94.56 92 ASN A CA 1
ATOM 720 C C . ASN A 1 92 ? 21.853 -1.945 -1.149 1.00 94.56 92 ASN A C 1
ATOM 722 O O . ASN A 1 92 ? 22.112 -3.144 -1.272 1.00 94.56 92 ASN A O 1
ATOM 726 N N . ASN A 1 93 ? 20.642 -1.442 -1.417 1.00 93.25 93 ASN A N 1
ATOM 727 C CA . ASN A 1 93 ? 19.497 -2.224 -1.909 1.00 93.25 93 ASN A CA 1
ATOM 728 C C . ASN A 1 93 ? 18.935 -3.283 -0.930 1.00 93.25 93 ASN A C 1
ATOM 730 O O . ASN A 1 93 ? 18.050 -4.051 -1.305 1.00 93.25 93 ASN A O 1
ATOM 734 N N . ASN A 1 94 ? 19.416 -3.344 0.317 1.00 96.12 94 ASN A N 1
ATOM 735 C CA . ASN A 1 94 ? 18.861 -4.233 1.340 1.00 96.12 94 ASN A CA 1
ATOM 736 C C . ASN A 1 94 ? 17.795 -3.492 2.152 1.00 96.12 94 ASN A C 1
ATOM 738 O O . ASN A 1 94 ? 18.105 -2.414 2.670 1.00 96.12 94 ASN A O 1
ATOM 742 N N . PRO A 1 95 ? 16.577 -4.043 2.291 1.00 97.62 95 PRO A N 1
ATOM 743 C CA . PRO A 1 95 ? 15.519 -3.393 3.044 1.00 97.62 95 PRO A CA 1
ATOM 744 C C . PRO A 1 95 ? 15.792 -3.474 4.551 1.00 97.62 95 PRO A C 1
ATOM 746 O O . PRO A 1 95 ? 16.168 -4.521 5.080 1.00 97.62 95 PRO A O 1
ATOM 749 N N . ILE A 1 96 ? 15.563 -2.367 5.246 1.00 97.75 96 ILE A N 1
ATOM 750 C CA . ILE A 1 96 ? 15.623 -2.243 6.701 1.00 97.75 96 ILE A CA 1
ATOM 751 C C . ILE A 1 96 ? 14.232 -1.830 7.171 1.00 97.75 96 ILE A C 1
ATOM 753 O O . ILE A 1 96 ? 13.701 -0.819 6.713 1.00 97.75 96 ILE A O 1
ATOM 757 N N . LEU A 1 97 ? 13.653 -2.613 8.081 1.00 97.62 97 LEU A N 1
ATOM 758 C CA . LEU A 1 97 ? 12.337 -2.358 8.656 1.00 97.62 97 LEU A CA 1
ATOM 759 C C . LEU A 1 97 ? 12.471 -1.808 10.076 1.00 97.62 97 LEU A C 1
ATOM 761 O O . LEU A 1 97 ? 13.121 -2.422 10.921 1.00 97.62 97 LEU A O 1
ATOM 765 N N . SER A 1 98 ? 11.798 -0.694 10.346 1.00 97.06 98 SER A N 1
ATOM 766 C CA . SER A 1 98 ? 11.499 -0.220 11.697 1.00 97.06 98 SER A CA 1
ATOM 767 C C . SER A 1 98 ? 9.991 -0.081 11.876 1.00 97.06 98 SER A C 1
ATOM 769 O O . SER A 1 98 ? 9.263 0.162 10.913 1.00 97.06 98 SER A O 1
ATOM 771 N N . VAL A 1 99 ? 9.515 -0.260 13.106 1.00 97.19 99 VAL A N 1
ATOM 772 C CA . VAL A 1 99 ? 8.084 -0.246 13.424 1.00 97.19 99 VAL A CA 1
ATOM 773 C C . VAL A 1 99 ? 7.846 0.661 14.621 1.00 97.19 99 VAL A C 1
ATOM 775 O O . VAL A 1 99 ? 8.555 0.564 15.621 1.00 97.19 99 VAL A O 1
ATOM 778 N N . GLU A 1 100 ? 6.852 1.530 14.503 1.00 97.25 100 GLU A N 1
ATOM 779 C CA . GLU A 1 100 ? 6.365 2.424 15.554 1.00 97.25 100 GLU A CA 1
ATOM 780 C C . GLU A 1 100 ? 4.904 2.084 15.869 1.00 97.25 100 GLU A C 1
ATOM 782 O O . GLU A 1 100 ? 4.202 1.545 15.013 1.00 97.25 100 GLU A O 1
ATOM 787 N N . GLY A 1 101 ? 4.452 2.374 17.093 1.00 95.44 101 GLY A N 1
ATOM 788 C CA . GLY A 1 101 ? 3.067 2.124 17.518 1.00 95.44 101 GLY A CA 1
ATOM 789 C C . GLY A 1 101 ? 2.794 0.749 18.132 1.00 95.44 101 GLY A C 1
ATOM 790 O O . GLY A 1 101 ? 1.752 0.546 18.742 1.00 95.44 101 GLY A O 1
ATOM 791 N N . LEU A 1 102 ? 3.748 -0.184 18.045 1.00 93.44 102 LEU A N 1
ATOM 792 C CA . LEU A 1 102 ? 3.640 -1.514 18.651 1.00 93.44 102 LEU A CA 1
ATOM 793 C C . LEU A 1 102 ? 4.558 -1.656 19.865 1.00 93.44 102 LEU A C 1
ATOM 795 O O . LEU A 1 102 ? 5.750 -1.360 19.804 1.00 93.44 102 LEU A O 1
ATOM 799 N N . SER A 1 103 ? 4.007 -2.168 20.968 1.00 86.19 103 SER A N 1
ATOM 800 C CA . SER A 1 103 ? 4.766 -2.484 22.187 1.00 86.19 103 SER A CA 1
ATOM 801 C C . SER A 1 103 ? 5.610 -3.755 22.044 1.00 86.19 103 SER A C 1
ATOM 803 O O . SER A 1 103 ? 6.631 -3.904 22.716 1.00 86.19 103 SER A O 1
ATOM 805 N N . ASN A 1 104 ? 5.201 -4.663 21.154 1.00 86.50 104 ASN A N 1
ATOM 806 C CA . ASN A 1 104 ? 5.902 -5.892 20.819 1.00 86.50 104 ASN A CA 1
ATOM 807 C C . ASN A 1 104 ? 5.695 -6.217 19.333 1.00 86.50 104 ASN A C 1
ATOM 809 O O . ASN A 1 104 ? 4.569 -6.206 18.848 1.00 86.50 104 ASN A O 1
ATOM 813 N N . ILE A 1 105 ? 6.781 -6.530 18.626 1.00 88.00 105 ILE A N 1
ATOM 814 C CA . ILE A 1 105 ? 6.759 -6.890 17.200 1.00 88.00 105 ILE A CA 1
ATOM 815 C C . ILE A 1 105 ? 7.072 -8.369 16.965 1.00 88.00 105 ILE A C 1
ATOM 817 O O . ILE A 1 105 ? 7.457 -8.737 15.861 1.00 88.00 105 ILE A O 1
ATOM 821 N N . PHE A 1 106 ? 7.002 -9.211 18.000 1.00 88.12 106 PHE A N 1
ATOM 822 C CA . PHE A 1 106 ? 7.228 -10.646 17.864 1.00 88.12 106 PHE A CA 1
ATOM 823 C C . PHE A 1 106 ? 5.934 -11.393 17.502 1.00 88.12 106 PHE A C 1
ATOM 825 O O . PHE A 1 106 ? 4.938 -11.227 18.203 1.00 88.12 106 PHE A O 1
ATOM 832 N N . PRO A 1 107 ? 5.962 -12.279 16.485 1.00 89.06 107 PRO A N 1
ATOM 833 C CA . PRO A 1 107 ? 7.105 -12.600 15.627 1.00 89.06 107 PRO A CA 1
ATOM 834 C C . PRO A 1 107 ? 7.443 -11.463 14.652 1.00 89.06 107 PRO A C 1
ATOM 836 O O . PRO A 1 107 ? 6.547 -10.807 14.130 1.00 89.06 107 PRO A O 1
ATOM 839 N N . ILE A 1 108 ? 8.743 -11.283 14.382 1.00 91.88 108 ILE A N 1
ATOM 840 C CA . ILE A 1 108 ? 9.240 -10.239 13.473 1.00 91.88 108 ILE A CA 1
ATOM 841 C C . ILE A 1 108 ? 8.536 -10.382 12.112 1.00 91.88 108 ILE A C 1
ATOM 843 O O . ILE A 1 108 ? 8.550 -11.488 11.556 1.00 91.88 108 ILE A O 1
ATOM 847 N N . PRO A 1 109 ? 7.959 -9.298 11.555 1.00 96.00 109 PRO A N 1
ATOM 848 C CA . PRO A 1 109 ? 7.321 -9.335 10.247 1.00 96.00 109 PRO A CA 1
ATOM 849 C C . PRO A 1 109 ? 8.251 -9.900 9.174 1.00 96.00 109 PRO A C 1
ATOM 851 O O . PRO A 1 109 ? 9.421 -9.517 9.079 1.00 96.00 109 PRO A O 1
ATOM 854 N N . LYS A 1 110 ? 7.730 -10.782 8.318 1.00 98.06 110 LYS A N 1
ATOM 855 C CA . LYS A 1 110 ? 8.462 -11.175 7.112 1.00 98.06 110 LYS A CA 1
ATOM 856 C C . LYS A 1 110 ? 8.489 -9.991 6.163 1.00 98.06 110 LYS A C 1
ATOM 858 O O . LYS A 1 110 ? 7.462 -9.354 5.946 1.00 98.06 110 LYS A O 1
ATOM 863 N N . LEU A 1 111 ? 9.651 -9.743 5.574 1.00 98.19 111 LEU A N 1
ATOM 864 C CA . LEU A 1 111 ? 9.882 -8.639 4.656 1.00 98.19 111 LEU A CA 1
ATOM 865 C C . LEU A 1 111 ? 10.491 -9.162 3.359 1.00 98.19 111 LEU A C 1
ATOM 867 O O . LEU A 1 111 ? 11.467 -9.910 3.364 1.00 98.19 111 LEU A O 1
ATOM 871 N N . PHE A 1 112 ? 9.913 -8.735 2.244 1.00 98.19 112 PHE A N 1
ATOM 872 C CA . PHE A 1 112 ? 10.459 -8.908 0.909 1.00 98.19 112 PHE A CA 1
ATOM 873 C C . PHE A 1 112 ? 10.532 -7.541 0.242 1.00 98.19 112 PHE A C 1
ATOM 875 O O . PHE A 1 112 ? 9.583 -6.766 0.330 1.00 98.19 112 PHE A O 1
ATOM 882 N N . ALA A 1 113 ? 11.629 -7.276 -0.460 1.00 97.88 113 ALA A N 1
ATOM 883 C CA . ALA A 1 113 ? 11.737 -6.165 -1.391 1.00 97.88 113 ALA A CA 1
ATOM 884 C C . ALA A 1 113 ? 12.400 -6.668 -2.675 1.00 97.88 113 ALA A C 1
ATOM 886 O O . ALA A 1 113 ? 13.466 -7.283 -2.625 1.00 97.88 113 ALA A O 1
ATOM 887 N N . GLY A 1 114 ? 11.770 -6.450 -3.826 1.00 96.81 114 GLY A N 1
ATOM 888 C CA . GLY A 1 114 ? 12.306 -6.947 -5.087 1.00 96.81 114 GLY A CA 1
ATOM 889 C C . GLY A 1 114 ? 11.391 -6.730 -6.282 1.00 96.81 114 GLY A C 1
ATOM 890 O O . GLY A 1 114 ? 10.342 -6.101 -6.186 1.00 96.81 114 GLY A O 1
ATOM 891 N N . LEU A 1 115 ? 11.814 -7.257 -7.429 1.00 95.81 115 LEU A N 1
ATOM 892 C CA . LEU A 1 115 ? 11.086 -7.129 -8.686 1.00 95.81 115 LEU A CA 1
ATOM 893 C C . LEU A 1 115 ? 9.961 -8.164 -8.770 1.00 95.81 115 LEU A C 1
ATOM 895 O O . LEU A 1 115 ? 10.200 -9.354 -8.532 1.00 95.81 115 LEU A O 1
ATOM 899 N N . ARG A 1 116 ? 8.756 -7.732 -9.136 1.00 95.12 116 ARG A N 1
ATOM 900 C CA . ARG A 1 116 ? 7.593 -8.604 -9.350 1.00 95.12 116 ARG A CA 1
ATOM 901 C C . ARG A 1 116 ? 6.817 -8.174 -10.586 1.00 95.12 116 ARG A C 1
ATOM 903 O O . ARG A 1 116 ? 6.976 -7.044 -11.042 1.00 95.12 116 ARG A O 1
ATOM 910 N N . ASP A 1 117 ? 6.029 -9.099 -11.120 1.00 92.31 117 ASP A N 1
ATOM 911 C CA . ASP A 1 117 ? 4.982 -8.773 -12.091 1.00 92.31 117 ASP A CA 1
ATOM 912 C C . ASP A 1 117 ? 4.024 -7.735 -11.484 1.00 92.31 117 ASP A C 1
ATOM 914 O O . ASP A 1 117 ? 3.798 -7.764 -10.273 1.00 92.31 117 ASP A O 1
ATOM 918 N N . ASP A 1 118 ? 3.525 -6.801 -12.293 1.00 88.88 118 ASP A N 1
ATOM 919 C CA . ASP A 1 118 ? 2.629 -5.729 -11.858 1.00 88.88 118 ASP A CA 1
ATOM 920 C C . ASP A 1 118 ? 1.202 -6.270 -11.648 1.00 88.88 118 ASP A C 1
ATOM 922 O O . ASP A 1 118 ? 0.488 -6.508 -12.623 1.00 88.88 118 ASP A O 1
ATOM 926 N N . PRO A 1 119 ? 0.736 -6.443 -10.395 1.00 80.81 119 PRO A N 1
ATOM 927 C CA . PRO A 1 119 ? -0.594 -6.995 -10.141 1.00 80.81 119 PRO A CA 1
ATOM 928 C C . PRO A 1 119 ? -1.724 -5.988 -10.427 1.00 80.81 119 PRO A C 1
ATOM 930 O O . PRO A 1 119 ? -2.892 -6.367 -10.402 1.00 80.81 119 PRO A O 1
ATOM 933 N N . PHE A 1 120 ? -1.402 -4.705 -10.650 1.00 71.62 120 PHE A N 1
ATOM 934 C CA . PHE A 1 120 ? -2.356 -3.607 -10.516 1.00 71.62 120 PHE A CA 1
ATOM 935 C C . PHE A 1 120 ? -3.116 -3.248 -11.781 1.00 71.62 120 PHE A C 1
ATOM 937 O O . PHE A 1 120 ? -4.346 -3.207 -11.788 1.00 71.62 120 PHE A O 1
ATOM 944 N N . ILE A 1 121 ? -2.393 -2.909 -12.843 1.00 65.56 121 ILE A N 1
ATOM 945 C CA . ILE A 1 121 ? -2.991 -2.371 -14.063 1.00 65.56 121 ILE A CA 1
ATOM 946 C C . ILE A 1 121 ? -2.681 -3.351 -15.177 1.00 65.56 121 ILE A C 1
ATOM 948 O O . ILE A 1 121 ? -1.756 -3.149 -15.957 1.00 65.56 121 ILE A O 1
ATOM 952 N N . ARG A 1 122 ? -3.494 -4.404 -15.275 1.00 70.12 122 ARG A N 1
ATOM 953 C CA . ARG A 1 122 ? -3.400 -5.368 -16.378 1.00 70.12 122 ARG A CA 1
ATOM 954 C C . ARG A 1 122 ? -3.396 -4.621 -17.718 1.00 70.12 122 ARG A C 1
ATOM 956 O O . ARG A 1 122 ? -2.479 -4.712 -18.522 1.00 70.12 122 ARG A O 1
ATOM 963 N N . ILE A 1 123 ? -4.317 -3.683 -17.929 1.00 67.38 123 ILE A N 1
ATOM 964 C CA . ILE A 1 123 ? -4.277 -2.835 -19.132 1.00 67.38 123 ILE A CA 1
ATOM 965 C C . ILE A 1 123 ? -4.181 -1.360 -18.735 1.00 67.38 123 ILE A C 1
ATOM 967 O O . ILE A 1 123 ? -5.066 -0.893 -18.020 1.00 67.38 123 ILE A O 1
ATOM 971 N N . PRO A 1 124 ? -3.151 -0.600 -19.180 1.00 69.75 124 PRO A N 1
ATOM 972 C CA . PRO A 1 124 ? -2.161 -0.907 -20.231 1.00 69.75 124 PRO A CA 1
ATOM 973 C C . PRO A 1 124 ? -0.821 -1.538 -19.787 1.00 69.75 124 PRO A C 1
ATOM 975 O O . PRO A 1 124 ? 0.117 -1.535 -20.588 1.00 69.75 124 PRO A O 1
ATOM 978 N N . ARG A 1 125 ? -0.657 -2.020 -18.546 1.00 79.38 125 ARG A N 1
ATOM 979 C CA . ARG A 1 125 ? 0.666 -2.429 -18.027 1.00 79.38 125 ARG A CA 1
ATOM 980 C C . ARG A 1 125 ? 0.954 -3.934 -18.080 1.00 79.38 125 ARG A C 1
ATOM 982 O O . ARG A 1 125 ? 1.928 -4.360 -17.473 1.00 79.38 125 ARG A O 1
ATOM 989 N N . ASN A 1 126 ? 0.218 -4.702 -18.880 1.00 82.94 126 ASN A N 1
ATOM 990 C CA . ASN A 1 126 ? 0.522 -6.111 -19.115 1.00 82.94 126 ASN A CA 1
ATOM 991 C C . ASN A 1 126 ? 1.985 -6.297 -19.567 1.00 82.94 126 ASN A C 1
ATOM 993 O O . ASN A 1 126 ? 2.505 -5.557 -20.413 1.00 82.94 126 ASN A O 1
ATOM 997 N N . GLY A 1 127 ? 2.650 -7.303 -19.011 1.00 86.44 127 GLY A N 1
ATOM 998 C CA . GLY A 1 127 ? 4.042 -7.647 -19.263 1.00 86.44 127 GLY A CA 1
ATOM 999 C C . GLY A 1 127 ? 5.046 -6.724 -18.574 1.00 86.44 127 GLY A C 1
ATOM 1000 O O . GLY A 1 127 ? 6.226 -6.735 -18.944 1.00 86.44 127 GLY A O 1
ATOM 1001 N N . ARG A 1 128 ? 4.608 -5.877 -17.634 1.00 89.19 128 ARG A N 1
ATOM 1002 C CA . ARG A 1 128 ? 5.476 -4.940 -16.910 1.00 89.19 128 ARG A CA 1
ATOM 1003 C C . ARG A 1 128 ? 5.768 -5.441 -15.509 1.00 89.19 128 ARG A C 1
ATOM 1005 O O . ARG A 1 128 ? 4.965 -6.106 -14.876 1.00 89.19 128 ARG A O 1
ATOM 1012 N N . ASN A 1 129 ? 6.941 -5.057 -15.025 1.00 93.19 129 ASN A N 1
ATOM 1013 C CA . ASN A 1 129 ? 7.336 -5.289 -13.649 1.00 93.19 129 ASN A CA 1
ATOM 1014 C C . ASN A 1 129 ? 7.149 -4.020 -12.810 1.00 93.19 129 ASN A C 1
ATOM 1016 O O . ASN A 1 129 ? 7.168 -2.901 -13.333 1.00 93.19 129 ASN A O 1
ATOM 1020 N N . VAL A 1 130 ? 7.057 -4.215 -11.499 1.00 93.69 130 VAL A N 1
ATOM 1021 C CA . VAL A 1 130 ? 7.090 -3.179 -10.461 1.00 93.69 130 VAL A CA 1
ATOM 1022 C C . VAL A 1 130 ? 8.126 -3.531 -9.400 1.00 93.69 130 VAL A C 1
ATOM 1024 O O . VAL A 1 130 ? 8.494 -4.697 -9.213 1.00 93.69 130 VAL A O 1
ATOM 1027 N N . ALA A 1 131 ? 8.602 -2.512 -8.692 1.00 95.88 131 ALA A N 1
ATOM 1028 C CA . ALA A 1 131 ? 9.315 -2.712 -7.444 1.00 95.88 131 ALA A CA 1
ATOM 1029 C C . ALA A 1 131 ? 8.268 -2.985 -6.360 1.00 95.88 131 ALA A C 1
ATOM 1031 O O . ALA A 1 131 ? 7.351 -2.192 -6.169 1.00 95.88 131 ALA A O 1
ATOM 1032 N N . ALA A 1 132 ? 8.373 -4.119 -5.680 1.00 97.00 132 ALA A N 1
ATOM 1033 C CA . ALA A 1 132 ? 7.414 -4.533 -4.670 1.00 97.00 132 ALA A CA 1
ATOM 1034 C C . ALA A 1 132 ? 8.080 -4.629 -3.301 1.00 97.00 132 ALA A C 1
ATOM 1036 O O . ALA A 1 132 ? 9.171 -5.188 -3.181 1.00 97.00 132 ALA A O 1
ATOM 1037 N N . ILE A 1 133 ? 7.385 -4.136 -2.280 1.00 98.25 133 ILE A N 1
ATOM 1038 C CA . ILE A 1 133 ? 7.678 -4.359 -0.865 1.00 98.25 133 ILE A CA 1
ATOM 1039 C C . ILE A 1 133 ? 6.506 -5.151 -0.289 1.00 98.25 133 ILE A C 1
ATOM 1041 O O . ILE A 1 133 ? 5.361 -4.722 -0.412 1.00 98.25 133 ILE A O 1
ATOM 1045 N N . VAL A 1 134 ? 6.776 -6.307 0.317 1.00 98.50 134 VAL A N 1
ATOM 1046 C CA . VAL A 1 134 ? 5.741 -7.165 0.908 1.00 98.50 134 VAL A CA 1
ATOM 1047 C C . VAL A 1 134 ? 6.052 -7.427 2.372 1.00 98.50 134 VAL A C 1
ATOM 1049 O O . VAL A 1 134 ? 7.154 -7.869 2.704 1.00 98.50 134 VAL A O 1
ATOM 1052 N N . LEU A 1 135 ? 5.060 -7.174 3.223 1.00 98.44 135 LEU A N 1
ATOM 1053 C CA . LEU A 1 135 ? 5.059 -7.497 4.643 1.00 98.44 135 LEU A CA 1
ATOM 1054 C C . LEU A 1 135 ? 4.057 -8.617 4.925 1.00 98.44 135 LEU A C 1
ATOM 1056 O O . LEU A 1 135 ? 2.962 -8.625 4.368 1.00 98.44 135 LEU A O 1
ATOM 1060 N N . GLU A 1 136 ? 4.422 -9.545 5.804 1.00 98.38 136 GLU A N 1
ATOM 1061 C CA . GLU A 1 136 ? 3.498 -10.521 6.394 1.00 98.38 136 GLU A CA 1
ATOM 1062 C C . GLU A 1 136 ? 3.743 -10.603 7.901 1.00 98.38 136 GLU A C 1
ATOM 1064 O O . GLU A 1 136 ? 4.868 -10.863 8.337 1.00 98.38 136 GLU A O 1
ATOM 1069 N N . PHE A 1 137 ? 2.689 -10.411 8.688 1.00 97.44 137 PHE A N 1
ATOM 1070 C CA . PHE A 1 137 ? 2.730 -10.499 10.146 1.00 97.44 137 PHE A CA 1
ATOM 1071 C C . PHE A 1 137 ? 1.368 -10.940 10.707 1.00 97.44 137 PHE A C 1
ATOM 1073 O O . PHE A 1 137 ? 0.356 -10.790 10.015 1.00 97.44 137 PHE A O 1
ATOM 1080 N N . PRO A 1 138 ? 1.314 -11.507 11.927 1.00 96.44 138 PRO A N 1
ATOM 1081 C CA . PRO A 1 138 ? 0.051 -11.886 12.555 1.00 96.44 138 PRO A CA 1
ATOM 1082 C C . PRO A 1 138 ? -0.915 -10.702 12.669 1.00 96.44 138 PRO A C 1
ATOM 1084 O O . PRO A 1 138 ? -0.520 -9.604 13.057 1.00 96.44 138 PRO A O 1
ATOM 1087 N N . LEU A 1 139 ? -2.176 -10.911 12.285 1.00 95.31 139 LEU A N 1
ATOM 1088 C CA . LEU A 1 139 ? -3.195 -9.856 12.262 1.00 95.31 139 LEU A CA 1
ATOM 1089 C C . LEU A 1 139 ? -3.480 -9.288 13.663 1.00 95.31 139 LEU A C 1
ATOM 1091 O O . LEU A 1 139 ? -3.757 -8.098 13.804 1.00 95.31 139 LEU A O 1
ATOM 1095 N N . ASP A 1 140 ? -3.393 -10.129 14.690 1.00 93.81 140 ASP A N 1
ATOM 1096 C CA . ASP A 1 140 ? -3.594 -9.766 16.095 1.00 93.81 140 ASP A CA 1
ATOM 1097 C C . ASP A 1 140 ? -2.547 -8.776 16.625 1.00 93.81 140 ASP A C 1
ATOM 1099 O O . ASP A 1 140 ? -2.812 -8.097 17.609 1.00 93.81 140 ASP A O 1
ATOM 1103 N N . LEU A 1 141 ? -1.400 -8.615 15.952 1.00 93.44 141 LEU A N 1
ATOM 1104 C CA . LEU A 1 141 ? -0.440 -7.562 16.295 1.00 93.44 141 LEU A CA 1
ATOM 1105 C C . LEU A 1 141 ? -0.982 -6.155 16.042 1.00 93.44 141 LEU A C 1
ATOM 1107 O O . LEU A 1 141 ? -0.451 -5.208 16.609 1.00 93.44 141 LEU A O 1
ATOM 1111 N N . VAL A 1 142 ? -1.968 -5.998 15.154 1.00 93.25 142 VAL A N 1
ATOM 1112 C CA . VAL A 1 142 ? -2.416 -4.674 14.694 1.00 93.25 142 VAL A CA 1
ATOM 1113 C C . VAL A 1 142 ? -3.920 -4.449 14.823 1.00 93.25 142 VAL A C 1
ATOM 1115 O O . VAL A 1 142 ? -4.376 -3.329 14.611 1.00 93.25 142 VAL A O 1
ATOM 1118 N N . SER A 1 143 ? -4.697 -5.484 15.144 1.00 86.62 143 SER A N 1
ATOM 1119 C CA . SER A 1 143 ? -6.159 -5.458 15.069 1.00 86.62 143 SER A CA 1
ATOM 1120 C C . SER A 1 143 ? -6.814 -5.676 16.428 1.00 86.62 143 SER A C 1
ATOM 1122 O O . SER A 1 143 ? -7.199 -6.793 16.762 1.00 86.62 143 SER A O 1
ATOM 1124 N N . ASP A 1 144 ? -7.038 -4.583 17.157 1.00 77.62 144 ASP A N 1
ATOM 1125 C CA . ASP A 1 144 ? -7.833 -4.576 18.396 1.00 77.62 144 ASP A CA 1
ATOM 1126 C C . ASP A 1 144 ? -9.331 -4.279 18.149 1.00 77.62 144 ASP A C 1
ATOM 1128 O O . ASP A 1 144 ? -10.132 -4.228 19.085 1.00 77.62 144 ASP A O 1
ATOM 1132 N N . GLN A 1 145 ? -9.734 -4.072 16.889 1.00 81.44 145 GLN A N 1
ATOM 1133 C CA . GLN A 1 145 ? -11.108 -3.746 16.495 1.00 81.44 145 GLN A CA 1
ATOM 1134 C C . GLN A 1 145 ? -11.547 -4.426 15.188 1.00 81.44 145 GLN A C 1
ATOM 1136 O O . GLN A 1 145 ? -10.766 -5.105 14.525 1.00 81.44 145 GLN A O 1
ATOM 1141 N N . ASP A 1 146 ? -12.807 -4.192 14.806 1.00 88.94 146 ASP A N 1
ATOM 1142 C CA . ASP A 1 146 ? -13.465 -4.814 13.648 1.00 88.94 146 ASP A CA 1
ATOM 1143 C C . ASP A 1 146 ? -12.916 -4.362 12.286 1.00 88.94 146 ASP A C 1
ATOM 1145 O O . ASP A 1 146 ? -13.145 -5.029 11.281 1.00 88.94 146 ASP A O 1
ATOM 1149 N N . THR A 1 147 ? -12.253 -3.205 12.206 1.00 94.75 147 THR A N 1
ATOM 1150 C CA . THR A 1 147 ? -11.759 -2.653 10.937 1.00 94.75 147 THR A CA 1
ATOM 1151 C C . THR A 1 147 ? -10.415 -1.964 11.089 1.00 94.75 147 THR A C 1
ATOM 1153 O O . THR A 1 147 ? -10.195 -1.243 12.055 1.00 94.75 147 THR A O 1
ATOM 1156 N N . LEU A 1 148 ? -9.566 -2.090 10.079 1.00 96.69 148 LEU A N 1
ATOM 1157 C CA . LEU A 1 148 ? -8.319 -1.345 9.935 1.00 96.69 148 LEU A CA 1
ATOM 1158 C C . LEU A 1 148 ? -8.461 -0.327 8.805 1.00 96.69 148 LEU A C 1
ATOM 1160 O O . LEU A 1 148 ? -9.091 -0.624 7.783 1.00 96.69 148 LEU A O 1
ATOM 1164 N N . LEU A 1 149 ? -7.843 0.844 8.948 1.00 97.56 149 LEU A N 1
ATOM 1165 C CA . LEU A 1 149 ? -7.582 1.723 7.809 1.00 97.56 149 LEU A CA 1
ATOM 1166 C C . LEU A 1 149 ? -6.108 1.624 7.441 1.00 97.56 149 LEU A C 1
ATOM 1168 O O . LEU A 1 149 ? -5.250 1.736 8.309 1.00 97.56 149 LEU A O 1
ATOM 1172 N N . LEU A 1 150 ? -5.809 1.432 6.158 1.00 97.56 150 LEU A N 1
ATOM 1173 C CA . LEU A 1 150 ? -4.440 1.298 5.670 1.00 97.56 150 LEU A CA 1
ATOM 1174 C C . LEU A 1 150 ? -4.144 2.294 4.556 1.00 97.56 150 LEU A C 1
ATOM 1176 O O . LEU A 1 150 ? -4.977 2.556 3.686 1.00 97.56 150 LEU A O 1
ATOM 1180 N N . TRP A 1 151 ? -2.933 2.829 4.556 1.00 97.56 151 TRP A N 1
ATOM 1181 C CA . TRP A 1 151 ? -2.382 3.579 3.434 1.00 97.56 151 TRP A CA 1
ATOM 1182 C C . TRP A 1 151 ? -0.863 3.505 3.458 1.00 97.56 151 TRP A C 1
ATOM 1184 O O . TRP A 1 151 ? -0.249 3.120 4.450 1.00 97.56 151 TRP A O 1
ATOM 1194 N N . ALA A 1 152 ? -0.242 3.886 2.355 1.00 97.06 152 ALA A N 1
ATOM 1195 C CA . ALA A 1 152 ? 1.194 3.954 2.232 1.00 97.06 152 ALA A CA 1
ATOM 1196 C C . ALA A 1 152 ? 1.633 5.302 1.675 1.00 97.06 152 ALA A C 1
ATOM 1198 O O . ALA A 1 152 ? 0.883 6.006 0.995 1.00 97.06 152 ALA A O 1
ATOM 1199 N N . THR A 1 153 ? 2.866 5.665 1.996 1.00 95.50 153 THR A N 1
ATOM 1200 C CA . THR A 1 153 ? 3.485 6.913 1.572 1.00 95.50 153 THR A CA 1
ATOM 1201 C C . THR A 1 153 ? 4.926 6.667 1.170 1.00 95.50 153 THR A C 1
ATOM 1203 O O . THR A 1 153 ? 5.562 5.707 1.613 1.00 95.50 153 THR A O 1
ATOM 1206 N N . SER A 1 154 ? 5.448 7.540 0.319 1.00 94.12 154 SER A N 1
ATOM 1207 C CA . SER A 1 154 ? 6.875 7.595 0.033 1.00 94.12 154 SER A CA 1
ATOM 1208 C C . SER A 1 154 ? 7.385 9.024 0.159 1.00 94.12 154 SER A C 1
ATOM 1210 O O . SER A 1 154 ? 6.655 10.011 -0.014 1.00 94.12 154 SER A O 1
ATOM 1212 N N . ASN A 1 155 ? 8.658 9.133 0.519 1.00 92.12 155 ASN A N 1
ATOM 1213 C CA . ASN A 1 155 ? 9.357 10.400 0.618 1.00 92.12 155 ASN A CA 1
ATOM 1214 C C . ASN A 1 155 ? 10.824 10.220 0.225 1.00 92.12 155 ASN A C 1
ATOM 1216 O O . ASN A 1 155 ? 11.435 9.196 0.529 1.00 92.12 155 ASN A O 1
ATOM 1220 N N . ILE A 1 156 ? 11.371 11.240 -0.428 1.00 90.38 156 ILE A N 1
ATOM 1221 C CA . ILE A 1 156 ? 12.780 11.338 -0.782 1.00 90.38 156 ILE A CA 1
ATOM 1222 C C . ILE A 1 156 ? 13.437 12.387 0.110 1.00 90.38 156 ILE A C 1
ATOM 1224 O O . ILE A 1 156 ? 13.080 13.565 0.029 1.00 90.38 156 ILE A O 1
ATOM 1228 N N . HIS A 1 157 ? 14.441 11.985 0.892 1.00 84.06 157 HIS A N 1
ATOM 1229 C CA . HIS A 1 157 ? 15.056 12.835 1.921 1.00 84.06 157 HIS A CA 1
ATOM 1230 C C . HIS A 1 157 ? 15.675 14.132 1.378 1.00 84.06 157 HIS A C 1
ATOM 1232 O O . HIS A 1 157 ? 15.662 15.158 2.053 1.00 84.06 157 HIS A O 1
ATOM 1238 N N . ASN A 1 158 ? 16.212 14.094 0.157 1.00 73.44 158 ASN A N 1
ATOM 1239 C CA . ASN A 1 158 ? 16.962 15.207 -0.432 1.00 73.44 158 ASN A CA 1
ATOM 1240 C C . ASN A 1 158 ? 16.103 16.168 -1.270 1.00 73.44 158 ASN A C 1
ATOM 1242 O O . ASN A 1 158 ? 16.628 17.130 -1.829 1.00 73.44 158 ASN A O 1
ATOM 1246 N N . ILE A 1 159 ? 14.795 15.923 -1.378 1.00 76.50 159 ILE A N 1
ATOM 1247 C CA . ILE A 1 159 ? 13.863 16.823 -2.062 1.00 76.50 159 ILE A CA 1
ATOM 1248 C C . ILE A 1 159 ? 13.034 17.532 -0.994 1.00 76.50 159 ILE A C 1
ATOM 1250 O O . ILE A 1 159 ? 12.237 16.909 -0.296 1.00 76.50 159 ILE A O 1
ATOM 1254 N N . LEU A 1 160 ? 13.247 18.846 -0.863 1.00 56.00 160 LEU A N 1
ATOM 1255 C CA . LEU A 1 160 ? 12.536 19.693 0.094 1.00 56.00 160 LEU A CA 1
ATOM 1256 C C . LEU A 1 160 ? 11.021 19.617 -0.143 1.00 56.00 160 LEU A C 1
ATOM 1258 O O . LEU A 1 160 ? 10.534 19.937 -1.225 1.00 56.00 160 LEU A O 1
ATOM 1262 N N . GLY A 1 161 ? 10.284 19.214 0.889 1.00 55.84 161 GLY A N 1
ATOM 1263 C CA . GLY A 1 161 ? 8.831 19.066 0.864 1.00 55.84 161 GLY A CA 1
ATOM 1264 C C . GLY A 1 161 ? 8.373 17.924 1.771 1.00 55.84 161 GLY A C 1
ATOM 1265 O O . GLY A 1 161 ? 9.164 17.053 2.121 1.00 55.84 161 GLY A O 1
ATOM 1266 N N . GLY A 1 162 ? 7.105 17.955 2.187 1.00 60.38 162 GLY A N 1
ATOM 1267 C CA . GLY A 1 162 ? 6.494 16.917 3.024 1.00 60.38 162 GLY A CA 1
ATOM 1268 C C . GLY A 1 162 ? 6.287 15.587 2.286 1.00 60.38 162 GLY A C 1
ATOM 1269 O O . GLY A 1 162 ? 7.120 15.141 1.501 1.00 60.38 162 GLY A O 1
ATOM 1270 N N . ARG A 1 163 ? 5.157 14.923 2.538 1.00 64.12 163 ARG A N 1
ATOM 1271 C CA . ARG A 1 163 ? 4.748 13.700 1.827 1.00 64.12 163 ARG A CA 1
ATOM 1272 C C . ARG A 1 163 ? 4.741 13.932 0.309 1.00 64.12 163 ARG A C 1
ATOM 1274 O O . ARG A 1 163 ? 4.204 14.942 -0.142 1.00 64.12 163 ARG A O 1
ATOM 1281 N N . GLN A 1 164 ? 5.367 13.030 -0.450 1.00 79.44 164 GLN A N 1
ATOM 1282 C CA . GLN A 1 164 ? 5.543 13.196 -1.901 1.00 79.44 164 GLN A CA 1
ATOM 1283 C C . GLN A 1 164 ? 4.574 12.325 -2.701 1.00 79.44 164 GLN A C 1
ATOM 1285 O O . GLN A 1 164 ? 4.060 12.779 -3.721 1.00 79.44 164 GLN A O 1
ATOM 1290 N N . GLU A 1 165 ? 4.286 11.118 -2.217 1.00 85.50 165 GLU A N 1
ATOM 1291 C CA . GLU A 1 165 ? 3.211 10.271 -2.735 1.00 85.50 165 GLU A CA 1
ATOM 1292 C C . GLU A 1 165 ? 2.402 9.661 -1.601 1.00 85.50 165 GLU A C 1
ATOM 1294 O O . GLU A 1 165 ? 2.900 9.425 -0.493 1.00 85.50 165 GLU A O 1
ATOM 1299 N N . HIS A 1 166 ? 1.152 9.361 -1.931 1.00 89.94 166 HIS A N 1
ATOM 1300 C CA . HIS A 1 166 ? 0.199 8.691 -1.069 1.00 89.94 166 HIS A CA 1
ATOM 1301 C C . HIS A 1 166 ? -0.509 7.612 -1.882 1.00 89.94 166 HIS A C 1
ATOM 1303 O O . HIS A 1 166 ? -0.850 7.820 -3.043 1.00 89.94 166 HIS A O 1
ATOM 1309 N N . VAL A 1 167 ? -0.779 6.464 -1.280 1.00 87.75 167 VAL A N 1
ATOM 1310 C CA . VAL A 1 167 ? -1.713 5.486 -1.837 1.00 87.75 167 VAL A CA 1
ATOM 1311 C C . VAL A 1 167 ? -2.486 4.852 -0.693 1.00 87.75 167 VAL A C 1
ATOM 1313 O O . VAL A 1 167 ? -1.922 4.184 0.166 1.00 87.75 167 VAL A O 1
ATOM 1316 N N . GLY A 1 168 ? -3.788 5.098 -0.641 1.00 83.75 168 GLY A N 1
ATOM 1317 C CA . GLY A 1 168 ? -4.687 4.352 0.233 1.00 83.75 168 GLY A CA 1
ATOM 1318 C C . GLY A 1 168 ? -5.473 3.352 -0.589 1.00 83.75 168 GLY A C 1
ATOM 1319 O O . GLY A 1 168 ? -5.234 2.147 -0.552 1.00 83.75 168 GLY A O 1
ATOM 1320 N N . ARG A 1 169 ? -6.401 3.886 -1.381 1.00 82.50 169 ARG A N 1
ATOM 1321 C CA . ARG A 1 169 ? -7.239 3.111 -2.284 1.00 82.50 169 ARG A CA 1
ATOM 1322 C C . ARG A 1 169 ? -6.649 3.125 -3.690 1.00 82.50 169 ARG A C 1
ATOM 1324 O O . ARG A 1 169 ? -6.147 4.144 -4.164 1.00 82.50 169 ARG A O 1
ATOM 1331 N N . ALA A 1 170 ? -6.813 2.003 -4.383 1.00 77.62 170 ALA A N 1
ATOM 1332 C CA . ALA A 1 170 ? -6.513 1.848 -5.799 1.00 77.62 170 ALA A CA 1
ATOM 1333 C C . ALA A 1 170 ? -6.888 3.094 -6.622 1.00 77.62 170 ALA A C 1
ATOM 1335 O O . ALA A 1 170 ? -8.034 3.559 -6.577 1.00 77.62 170 ALA A O 1
ATOM 1336 N N . LEU A 1 171 ? -5.916 3.603 -7.384 1.00 75.44 171 LEU A N 1
ATOM 1337 C CA . LEU A 1 171 ? -6.053 4.655 -8.398 1.00 75.44 171 LEU A CA 1
ATOM 1338 C C . LEU A 1 171 ? -6.499 6.046 -7.912 1.00 75.44 171 LEU A C 1
ATOM 1340 O O . LEU A 1 171 ? -6.497 6.997 -8.692 1.00 75.44 171 LEU A O 1
ATOM 1344 N N . ARG A 1 172 ? -6.897 6.220 -6.650 1.00 80.25 172 ARG A N 1
ATOM 1345 C CA . ARG A 1 172 ? -7.571 7.454 -6.233 1.00 80.25 172 ARG A CA 1
ATOM 1346 C C . ARG A 1 172 ? -6.617 8.640 -6.159 1.00 80.25 172 ARG A C 1
ATOM 1348 O O . ARG A 1 172 ? -6.873 9.672 -6.780 1.00 80.25 172 ARG A O 1
ATOM 1355 N N . SER A 1 173 ? -5.519 8.478 -5.432 1.00 76.06 173 SER A N 1
ATOM 1356 C CA . SER A 1 173 ? -4.477 9.495 -5.310 1.00 76.06 173 SER A CA 1
ATOM 1357 C C . SER A 1 173 ? -3.789 9.797 -6.647 1.00 76.06 173 SER A C 1
ATOM 1359 O O . SER A 1 173 ? -3.420 10.939 -6.908 1.00 76.06 173 SER A O 1
ATOM 1361 N N . GLN A 1 174 ? -3.743 8.818 -7.557 1.00 77.00 174 GLN A N 1
ATOM 1362 C CA . GLN A 1 174 ? -3.205 8.984 -8.913 1.00 77.00 174 GLN A CA 1
ATOM 1363 C C . GLN A 1 174 ? -4.019 9.949 -9.778 1.00 77.00 174 GLN A C 1
ATOM 1365 O O . GLN A 1 174 ? -3.464 10.579 -10.677 1.00 77.00 174 GLN A O 1
ATOM 1370 N N . PHE A 1 175 ? -5.324 10.077 -9.523 1.00 77.00 175 PHE A N 1
ATOM 1371 C CA . PHE A 1 175 ? -6.207 10.966 -10.287 1.00 77.00 175 PHE A CA 1
ATOM 1372 C C . PHE A 1 175 ? -6.557 12.260 -9.557 1.00 77.00 175 PHE A C 1
ATOM 1374 O O . PHE A 1 175 ? -7.048 13.202 -10.178 1.00 77.00 175 PHE A O 1
ATOM 1381 N N . ILE A 1 176 ? -6.277 12.341 -8.256 1.00 81.69 176 ILE A N 1
ATOM 1382 C CA . ILE A 1 176 ? -6.450 13.548 -7.448 1.00 81.69 176 ILE A CA 1
ATOM 1383 C C . ILE A 1 176 ? -5.090 13.896 -6.843 1.00 81.69 176 ILE A C 1
ATOM 1385 O O . ILE A 1 176 ? -4.841 13.618 -5.676 1.00 81.69 176 ILE A O 1
ATOM 1389 N N . GLU A 1 177 ? -4.217 14.541 -7.625 1.00 79.25 177 GLU A N 1
ATOM 1390 C CA . GLU A 1 177 ? -2.811 14.793 -7.248 1.00 79.25 177 GLU A CA 1
ATOM 1391 C C . GLU A 1 177 ? -2.661 15.466 -5.872 1.00 79.25 177 GLU A C 1
ATOM 1393 O O . GLU A 1 177 ? -1.741 15.161 -5.122 1.00 79.25 177 GLU A O 1
ATOM 1398 N N . LYS A 1 178 ? -3.606 16.331 -5.476 1.00 85.19 178 LYS A N 1
ATOM 1399 C CA . LYS A 1 178 ? -3.586 16.977 -4.151 1.00 85.19 178 LYS A CA 1
ATOM 1400 C C . LYS A 1 178 ? -3.727 16.003 -2.970 1.00 85.19 178 LYS A C 1
ATOM 1402 O O . LYS A 1 178 ? -3.427 16.398 -1.850 1.00 85.19 178 LYS A O 1
ATOM 1407 N N . MET A 1 179 ? -4.185 14.768 -3.184 1.00 87.44 179 MET A N 1
ATOM 1408 C CA . MET A 1 179 ? -4.182 13.723 -2.149 1.00 87.44 179 MET A CA 1
ATOM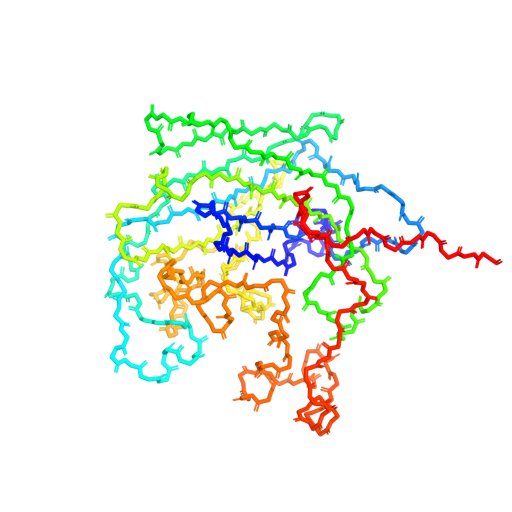 1409 C C . MET A 1 179 ? -2.772 13.215 -1.847 1.00 87.44 179 MET A C 1
ATOM 1411 O O . MET A 1 179 ? -2.507 12.806 -0.727 1.00 87.44 179 MET A O 1
ATOM 1415 N N . ASN A 1 180 ? -1.842 13.284 -2.804 1.00 86.50 180 ASN A N 1
ATOM 1416 C CA . ASN A 1 180 ? -0.473 12.805 -2.599 1.00 86.50 180 ASN A CA 1
ATOM 1417 C C . ASN A 1 180 ? 0.296 13.580 -1.530 1.00 86.50 180 ASN A C 1
ATOM 1419 O O . ASN A 1 180 ? 1.237 13.053 -0.941 1.00 86.50 180 ASN A O 1
ATOM 1423 N N . THR A 1 181 ? -0.100 14.824 -1.270 1.00 85.62 181 THR A N 1
ATOM 1424 C CA . THR A 1 181 ? 0.628 15.739 -0.387 1.00 85.62 181 THR A CA 1
ATOM 1425 C C . THR A 1 181 ? -0.070 15.990 0.946 1.00 85.62 181 THR A C 1
ATOM 14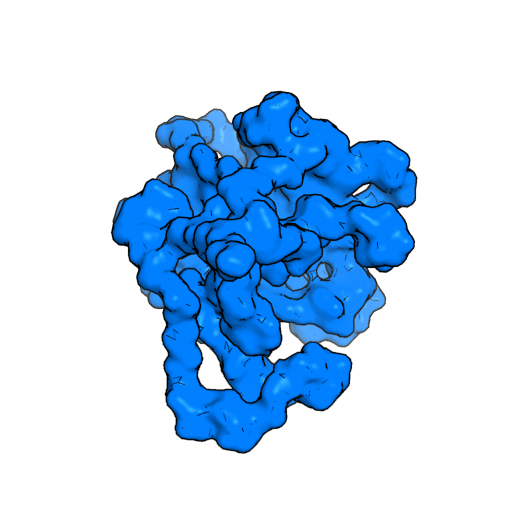27 O O . THR A 1 181 ? 0.471 16.710 1.785 1.00 85.62 181 THR A O 1
ATOM 1430 N N . LEU A 1 182 ? -1.250 15.402 1.168 1.00 90.12 182 LEU A N 1
ATOM 1431 C CA . LEU A 1 182 ? -2.031 15.566 2.392 1.00 90.12 182 LEU A CA 1
ATOM 1432 C C . LEU A 1 182 ? -2.157 14.233 3.142 1.00 90.12 182 LEU A C 1
ATOM 1434 O O . LEU A 1 182 ? -2.201 13.170 2.526 1.00 90.12 182 LEU A O 1
ATOM 1438 N N . PRO A 1 183 ? -2.228 14.251 4.482 1.00 93.25 183 PRO A N 1
ATOM 1439 C CA . PRO A 1 183 ? -2.606 13.067 5.235 1.00 93.25 183 PRO A CA 1
ATOM 1440 C C . PRO A 1 183 ? -4.110 12.765 5.081 1.00 93.25 183 PRO A C 1
ATOM 1442 O O . PRO A 1 183 ? -4.909 13.694 4.902 1.00 93.25 183 PRO A O 1
ATOM 1445 N N . PRO A 1 184 ? -4.537 11.493 5.240 1.00 95.44 184 PRO A N 1
ATOM 1446 C CA . PRO A 1 184 ? -5.941 11.085 5.191 1.00 95.44 184 PRO A CA 1
ATOM 1447 C C . PRO A 1 184 ? -6.918 11.982 5.943 1.00 95.44 184 PRO A C 1
ATOM 1449 O O . PRO A 1 184 ? -7.975 12.323 5.402 1.00 95.44 184 PRO A O 1
ATOM 1452 N N . LYS A 1 185 ? -6.535 12.419 7.147 1.00 96.56 185 LYS A N 1
ATOM 1453 C CA . LYS A 1 185 ? -7.371 13.254 8.013 1.00 96.56 185 LYS A CA 1
ATOM 1454 C C . LYS A 1 185 ? -7.740 14.618 7.444 1.00 96.56 185 LYS A C 1
ATOM 1456 O O . LYS A 1 185 ? -8.706 15.242 7.880 1.00 96.56 185 LYS A O 1
ATOM 1461 N N . GLU A 1 186 ? -7.005 15.067 6.435 1.00 95.81 186 GLU A N 1
ATOM 1462 C CA . GLU A 1 186 ? -7.207 16.356 5.787 1.00 95.81 186 GLU A CA 1
ATOM 1463 C C . GLU A 1 186 ? -7.903 16.250 4.429 1.00 95.81 186 GLU A C 1
ATOM 1465 O O . GLU A 1 186 ? -8.357 17.262 3.900 1.00 95.81 186 GLU A O 1
ATOM 1470 N N . HIS A 1 187 ? -8.037 15.050 3.856 1.00 94.81 187 HIS A N 1
ATOM 1471 C CA . HIS A 1 187 ? -8.608 14.882 2.520 1.00 94.81 187 HIS A CA 1
ATOM 1472 C C . HIS A 1 187 ? -10.030 15.441 2.424 1.00 94.81 187 HIS A C 1
ATOM 1474 O O . HIS A 1 187 ? -10.312 16.268 1.560 1.00 94.81 187 HIS A O 1
ATOM 1480 N N . VAL A 1 188 ? -10.926 15.037 3.326 1.00 94.50 188 VAL A N 1
ATOM 1481 C CA . VAL A 1 188 ? -12.333 15.467 3.277 1.00 94.50 188 VAL A CA 1
ATOM 1482 C C . VAL A 1 188 ? -12.455 16.974 3.514 1.00 94.50 188 VAL A C 1
ATOM 1484 O O . VAL A 1 188 ? -13.110 17.667 2.740 1.00 94.50 188 VAL A O 1
ATOM 1487 N N . SER A 1 189 ? -11.793 17.495 4.549 1.00 95.19 189 SER A N 1
ATOM 1488 C CA . SER A 1 189 ? -11.928 18.895 4.964 1.00 95.19 189 SER A CA 1
ATOM 1489 C C . SER A 1 189 ? -11.220 19.880 4.030 1.00 95.19 189 SER A C 1
ATOM 1491 O O . SER A 1 189 ? -11.769 20.946 3.764 1.00 95.19 189 SER A O 1
ATOM 1493 N N . LYS A 1 190 ? -10.030 19.545 3.509 1.00 94.19 190 LYS A N 1
ATOM 1494 C CA . LYS A 1 190 ? -9.243 20.447 2.648 1.00 94.19 190 LYS A CA 1
ATOM 1495 C C . LYS A 1 190 ? -9.528 20.281 1.157 1.00 94.19 190 LYS A C 1
ATOM 1497 O O . LYS A 1 190 ? -9.367 21.245 0.413 1.00 94.19 190 LYS A O 1
ATOM 1502 N N . LEU A 1 191 ? -9.928 19.088 0.703 1.00 92.69 191 LEU A N 1
ATOM 1503 C CA . LEU A 1 191 ? -10.182 18.819 -0.721 1.00 92.69 191 LEU A CA 1
ATOM 1504 C C . LEU A 1 191 ? -11.671 18.728 -1.074 1.00 92.69 191 LEU A C 1
ATOM 1506 O O . LEU A 1 191 ? -11.998 18.676 -2.257 1.00 92.69 191 LEU A O 1
ATOM 1510 N N . GLY A 1 192 ? -12.572 18.677 -0.086 1.00 92.44 192 GLY A N 1
ATOM 1511 C CA . GLY A 1 192 ? -14.013 18.538 -0.326 1.00 92.44 192 GLY A CA 1
ATOM 1512 C C . GLY A 1 192 ? -14.410 17.191 -0.943 1.00 92.44 192 GLY A C 1
ATOM 1513 O O . GLY A 1 192 ? -15.471 17.072 -1.553 1.00 92.44 192 GLY A O 1
ATOM 1514 N N . VAL A 1 193 ? -13.553 16.171 -0.829 1.00 91.50 193 VAL A N 1
ATOM 1515 C CA . VAL A 1 193 ? -13.832 14.825 -1.349 1.00 91.50 193 VAL A CA 1
ATOM 1516 C C . VAL A 1 193 ? -14.729 14.034 -0.398 1.00 91.50 193 VAL A C 1
ATOM 1518 O O . VAL A 1 193 ? -14.731 14.253 0.808 1.00 91.50 193 VAL A O 1
ATOM 1521 N N . LYS A 1 194 ? -15.458 13.048 -0.934 1.00 89.88 194 LYS A N 1
ATOM 1522 C CA . LYS A 1 194 ? -16.458 12.264 -0.181 1.00 89.88 194 LYS A CA 1
ATOM 1523 C C . LYS A 1 194 ? -15.895 11.391 0.951 1.00 89.88 194 LYS A C 1
ATOM 1525 O O . LYS A 1 194 ? -16.633 11.021 1.855 1.00 89.88 194 LYS A O 1
ATOM 1530 N N . ALA A 1 195 ? -14.619 11.022 0.874 1.00 92.25 195 ALA A N 1
ATOM 1531 C CA . ALA A 1 195 ? -13.963 10.103 1.808 1.00 92.25 195 ALA A CA 1
ATOM 1532 C C . ALA A 1 195 ? -12.451 10.350 1.833 1.00 92.25 195 ALA A C 1
ATOM 1534 O O . ALA A 1 195 ? -11.903 10.839 0.844 1.00 92.25 195 ALA A O 1
ATOM 1535 N N . ALA A 1 196 ? -11.762 9.965 2.904 1.00 94.25 196 ALA A N 1
ATOM 1536 C CA . ALA A 1 196 ? -10.302 9.940 2.913 1.00 94.25 196 ALA A CA 1
ATOM 1537 C C . ALA A 1 196 ? -9.769 8.841 1.981 1.00 94.25 196 ALA A C 1
ATOM 1539 O O . ALA A 1 196 ? -10.437 7.827 1.776 1.00 94.25 196 ALA A O 1
ATOM 1540 N N . ASP A 1 197 ? -8.601 9.051 1.373 1.00 93.81 197 ASP A N 1
ATOM 1541 C CA . ASP A 1 197 ? -7.913 8.002 0.623 1.00 93.81 197 ASP A CA 1
ATOM 1542 C C . ASP A 1 197 ? -7.204 7.014 1.556 1.00 93.81 197 ASP A C 1
ATOM 1544 O O . ASP A 1 197 ? -6.028 7.167 1.870 1.00 93.81 197 ASP A O 1
ATOM 1548 N N . VAL A 1 198 ? -7.952 6.022 2.025 1.00 95.81 198 VAL A N 1
ATOM 1549 C CA . VAL A 1 198 ? -7.478 4.888 2.825 1.00 95.81 198 VAL A CA 1
ATOM 1550 C C . VAL A 1 198 ? -8.154 3.622 2.316 1.00 95.81 198 VAL A C 1
ATOM 1552 O O . VAL A 1 198 ? -9.273 3.673 1.797 1.00 95.81 198 VAL A O 1
ATOM 1555 N N . MET A 1 199 ? -7.484 2.488 2.463 1.00 95.94 199 MET A N 1
ATOM 1556 C CA . MET A 1 199 ? -8.094 1.175 2.318 1.00 95.94 199 MET A CA 1
ATOM 1557 C C . MET A 1 199 ? -8.798 0.817 3.625 1.00 95.94 199 MET A C 1
ATOM 1559 O O . MET A 1 199 ? -8.170 0.838 4.677 1.00 95.94 199 MET A O 1
ATOM 1563 N N . ILE A 1 200 ? -10.085 0.487 3.560 1.00 96.38 200 ILE A N 1
ATOM 1564 C CA . ILE A 1 200 ? -10.842 -0.030 4.705 1.00 96.38 200 ILE A CA 1
ATOM 1565 C C . ILE A 1 200 ? -10.758 -1.548 4.658 1.00 96.38 200 ILE A C 1
ATOM 1567 O O . ILE A 1 200 ? -11.142 -2.138 3.652 1.00 96.38 200 ILE A O 1
ATOM 1571 N N . CYS A 1 201 ? -10.284 -2.174 5.729 1.00 95.88 201 CYS A N 1
ATOM 1572 C CA . CYS A 1 201 ? -10.165 -3.620 5.814 1.00 95.88 201 CYS A CA 1
ATOM 1573 C C . CYS A 1 201 ? -10.900 -4.160 7.038 1.00 95.88 201 CYS A C 1
ATOM 1575 O O . CYS A 1 201 ? -10.468 -3.957 8.168 1.00 95.88 201 CYS A O 1
ATOM 1577 N N . ASP A 1 202 ? -12.014 -4.845 6.803 1.00 94.69 202 ASP A N 1
ATOM 1578 C CA . ASP A 1 202 ? -12.677 -5.710 7.774 1.00 94.69 202 ASP A CA 1
ATOM 1579 C C . ASP A 1 202 ? -12.108 -7.130 7.602 1.00 94.69 202 ASP A C 1
ATOM 1581 O O . ASP A 1 202 ? -12.394 -7.777 6.584 1.00 94.69 202 ASP A O 1
ATOM 1585 N N . PRO A 1 203 ? -11.279 -7.619 8.543 1.00 91.75 203 PRO A N 1
ATOM 1586 C CA . PRO A 1 203 ? -10.610 -8.907 8.414 1.00 91.75 203 PRO A CA 1
ATOM 1587 C C . PRO A 1 203 ? -11.563 -10.104 8.541 1.00 91.75 203 PRO A C 1
ATOM 1589 O O . PRO A 1 203 ? -11.152 -11.231 8.266 1.00 91.75 203 PRO A O 1
ATOM 1592 N N . LEU A 1 204 ? -12.820 -9.889 8.951 1.00 89.88 204 LEU A N 1
ATOM 1593 C CA . LEU A 1 204 ? -13.849 -10.932 9.006 1.00 89.88 204 LEU A CA 1
ATOM 1594 C C . LEU A 1 204 ? -14.554 -11.127 7.658 1.00 89.88 204 LEU A C 1
ATOM 1596 O O . LEU A 1 204 ? -15.284 -12.103 7.473 1.00 89.88 204 LEU A O 1
ATOM 1600 N N . LYS A 1 205 ? -14.353 -10.205 6.714 1.00 91.38 205 LYS A N 1
ATOM 1601 C CA . LYS A 1 205 ? -14.864 -10.291 5.346 1.00 91.38 205 LYS A CA 1
ATOM 1602 C C . LYS A 1 205 ? -13.775 -10.782 4.397 1.00 91.38 205 LYS A C 1
ATOM 1604 O O . LYS A 1 205 ? -12.581 -10.701 4.677 1.00 91.38 205 LYS A O 1
ATOM 1609 N N . ALA A 1 206 ? -14.198 -11.277 3.237 1.00 90.94 206 ALA A N 1
ATOM 1610 C CA . ALA A 1 206 ? -13.265 -11.630 2.180 1.00 90.94 206 ALA A CA 1
ATOM 1611 C C . ALA A 1 206 ? -12.443 -10.399 1.748 1.00 90.94 206 ALA A C 1
ATOM 1613 O O . ALA A 1 206 ? -12.946 -9.272 1.721 1.00 90.94 206 ALA A O 1
ATOM 1614 N N . SER A 1 207 ? -11.157 -10.617 1.464 1.00 92.38 207 SER A N 1
ATOM 1615 C CA . SER A 1 207 ? -10.246 -9.572 0.989 1.00 92.38 207 SER A CA 1
ATOM 1616 C C . SER A 1 207 ? -10.440 -9.362 -0.513 1.00 92.38 207 SER A C 1
ATOM 1618 O O . SER A 1 207 ? -9.708 -9.929 -1.321 1.00 92.38 207 SER A O 1
ATOM 1620 N N . GLU A 1 208 ? -11.455 -8.580 -0.857 1.00 89.94 208 GLU A N 1
ATOM 1621 C CA . GLU A 1 208 ? -11.915 -8.310 -2.220 1.00 89.94 208 GLU A CA 1
ATOM 1622 C C . GLU A 1 208 ? -12.346 -6.849 -2.299 1.00 89.94 208 GLU A C 1
ATOM 1624 O O . GLU A 1 208 ? -13.056 -6.364 -1.411 1.00 89.94 208 GLU A O 1
ATOM 1629 N N . PHE A 1 209 ? -11.975 -6.145 -3.366 1.00 87.25 209 PHE A N 1
ATOM 1630 C CA . PHE A 1 209 ? -12.381 -4.755 -3.538 1.00 87.25 209 PHE A CA 1
ATOM 1631 C C . PHE A 1 209 ? -13.916 -4.620 -3.427 1.00 87.25 209 PHE A C 1
ATOM 1633 O O . PHE A 1 209 ? -14.650 -5.294 -4.154 1.00 87.25 209 PHE A O 1
ATOM 1640 N N . PRO A 1 210 ? -14.442 -3.729 -2.565 1.00 89.62 210 PRO A N 1
ATOM 1641 C CA . PRO A 1 210 ? -13.746 -2.619 -1.904 1.00 89.62 210 PRO A CA 1
ATOM 1642 C C . PRO A 1 210 ? -13.300 -2.868 -0.445 1.00 89.62 210 PRO A C 1
ATOM 1644 O O . PRO A 1 210 ? -12.846 -1.924 0.200 1.00 89.62 210 PRO A O 1
ATOM 1647 N N . ASN A 1 211 ? -13.456 -4.082 0.097 1.00 91.62 211 ASN A N 1
ATOM 1648 C CA . ASN A 1 211 ? -12.988 -4.462 1.434 1.00 91.62 211 ASN A CA 1
ATOM 1649 C C . ASN A 1 211 ? -11.571 -5.046 1.403 1.00 91.62 211 ASN A C 1
ATOM 1651 O O . ASN A 1 211 ? -11.330 -6.113 0.840 1.00 91.62 211 ASN A O 1
ATOM 1655 N N . CYS A 1 212 ? -10.641 -4.395 2.097 1.00 92.69 212 CYS A N 1
ATOM 1656 C CA . CYS A 1 212 ? -9.219 -4.652 1.930 1.00 92.69 212 CYS A CA 1
ATOM 1657 C C . CYS A 1 212 ? -8.882 -4.611 0.423 1.00 92.69 212 CYS A C 1
ATOM 1659 O O . CYS A 1 212 ? -9.485 -3.842 -0.335 1.00 92.69 212 CYS A O 1
ATOM 1661 N N . ARG A 1 213 ? -7.925 -5.432 -0.017 1.00 89.38 213 ARG A N 1
ATOM 1662 C CA . ARG A 1 213 ? -7.690 -5.679 -1.431 1.00 89.38 213 ARG A CA 1
ATOM 1663 C C . ARG A 1 213 ? -6.881 -6.945 -1.697 1.00 89.38 213 ARG A C 1
ATOM 1665 O O . ARG A 1 213 ? -5.708 -7.038 -1.322 1.00 89.38 213 ARG A O 1
ATOM 1672 N N . GLY A 1 214 ? -7.488 -7.875 -2.420 1.00 89.62 214 GLY A N 1
ATOM 1673 C CA . GLY A 1 214 ? -6.844 -9.088 -2.903 1.00 89.62 214 GLY A CA 1
ATOM 1674 C C . GLY A 1 214 ? -5.981 -8.839 -4.141 1.00 89.62 214 GLY A C 1
ATOM 1675 O O . GLY A 1 214 ? -6.191 -7.900 -4.906 1.00 89.62 214 GLY A O 1
ATOM 1676 N N . LEU A 1 215 ? -5.004 -9.719 -4.376 1.00 89.25 215 LEU A N 1
ATOM 1677 C CA . LEU A 1 215 ? -4.121 -9.635 -5.550 1.00 89.25 215 LEU A CA 1
ATOM 1678 C C . LEU A 1 215 ? -4.860 -9.862 -6.881 1.00 89.25 215 LEU A C 1
ATOM 1680 O O . LEU A 1 215 ? -4.365 -9.496 -7.939 1.00 89.25 215 LEU A O 1
ATOM 1684 N N . THR A 1 216 ? -6.025 -10.508 -6.849 1.00 87.88 216 THR A N 1
ATOM 1685 C CA . THR A 1 216 ? -6.824 -10.818 -8.042 1.00 87.88 216 THR A CA 1
ATOM 1686 C C . THR A 1 216 ? -7.786 -9.703 -8.442 1.00 87.88 216 THR A C 1
ATOM 1688 O O . THR A 1 216 ? -8.370 -9.801 -9.520 1.00 87.88 216 THR A O 1
ATOM 1691 N N . ASP A 1 217 ? -7.926 -8.653 -7.628 1.00 84.50 217 ASP A N 1
ATOM 1692 C CA . ASP A 1 217 ? -8.890 -7.577 -7.857 1.00 84.50 217 ASP A CA 1
ATOM 1693 C C . ASP A 1 217 ? -8.554 -6.756 -9.115 1.00 84.50 217 ASP A C 1
ATOM 1695 O O . ASP A 1 217 ? -7.581 -5.997 -9.136 1.00 84.50 217 ASP A O 1
ATOM 1699 N N . ASP A 1 218 ? -9.408 -6.830 -10.143 1.00 79.62 218 ASP A N 1
ATOM 1700 C CA . ASP A 1 218 ? -9.341 -5.942 -11.314 1.00 79.62 218 ASP A CA 1
ATOM 1701 C C . ASP A 1 218 ? -9.984 -4.584 -11.015 1.00 79.62 218 ASP A C 1
ATOM 1703 O O . ASP A 1 218 ? -11.102 -4.263 -11.436 1.00 79.62 218 ASP A O 1
ATOM 1707 N N . VAL A 1 219 ? -9.290 -3.766 -10.227 1.00 80.69 219 VAL A N 1
ATOM 1708 C CA . VAL A 1 219 ? -9.874 -2.498 -9.780 1.00 80.69 219 VAL A CA 1
ATOM 1709 C C . VAL A 1 219 ? -10.052 -1.511 -10.942 1.00 80.69 219 VAL A C 1
ATOM 1711 O O . VAL A 1 219 ? -10.982 -0.706 -10.922 1.00 80.69 219 VAL A O 1
ATOM 1714 N N . VAL A 1 220 ? -9.223 -1.592 -11.990 1.00 79.62 220 VAL A N 1
ATOM 1715 C CA . VAL A 1 220 ? -9.386 -0.768 -13.201 1.00 79.62 220 VAL A CA 1
ATOM 1716 C C . VAL A 1 220 ? -10.714 -1.095 -13.873 1.00 79.62 220 VAL A C 1
ATOM 1718 O O . VAL A 1 220 ? -11.524 -0.191 -14.092 1.00 79.62 220 VAL A O 1
ATOM 1721 N N . GLN A 1 221 ? -10.967 -2.377 -14.157 1.00 78.38 221 GLN A N 1
ATOM 1722 C CA . GLN A 1 221 ? -12.232 -2.815 -14.736 1.00 78.38 221 GLN A CA 1
ATOM 1723 C C . GLN A 1 221 ? -13.401 -2.408 -13.843 1.00 78.38 221 GLN A C 1
ATOM 1725 O O . GLN A 1 221 ? -14.354 -1.800 -14.329 1.00 78.38 221 GLN A O 1
ATOM 1730 N N . TYR A 1 222 ? -13.315 -2.666 -12.536 1.00 80.81 222 TYR A N 1
ATOM 1731 C CA . TYR A 1 222 ? -14.363 -2.298 -11.592 1.00 80.81 222 TYR A CA 1
ATOM 1732 C C . TYR A 1 222 ? -14.695 -0.800 -11.661 1.00 80.81 222 TYR A C 1
ATOM 1734 O O . TYR A 1 222 ? -15.853 -0.423 -11.859 1.00 80.81 222 TYR A O 1
ATOM 1742 N N . LEU A 1 223 ? -13.691 0.071 -11.533 1.00 80.75 223 LEU A N 1
ATOM 1743 C CA . LEU A 1 223 ? -13.912 1.513 -11.465 1.00 80.75 223 LEU A CA 1
ATOM 1744 C C . LEU A 1 223 ? -14.395 2.091 -12.803 1.00 80.75 223 LEU A C 1
ATOM 1746 O O . LEU A 1 223 ? -15.261 2.968 -12.800 1.00 80.75 223 LEU A O 1
ATOM 1750 N N . VAL A 1 224 ? -13.898 1.586 -13.936 1.00 80.56 224 VAL A N 1
ATOM 1751 C CA . VAL A 1 224 ? -14.378 1.979 -15.272 1.00 80.56 224 VAL A CA 1
ATOM 1752 C C . VAL A 1 224 ? -15.823 1.519 -15.482 1.00 80.56 224 VAL A C 1
ATOM 1754 O O . VAL A 1 224 ? -16.676 2.321 -15.859 1.00 80.56 224 VAL A O 1
ATOM 1757 N N . CYS A 1 225 ? -16.143 0.259 -15.181 1.00 80.62 225 CYS A N 1
ATOM 1758 C CA . CYS A 1 225 ? -17.477 -0.303 -15.414 1.00 80.62 225 CYS A CA 1
ATOM 1759 C C . CYS A 1 225 ? -18.549 0.252 -14.475 1.00 80.62 225 CYS A C 1
ATOM 1761 O O . CYS A 1 225 ? -19.729 0.265 -14.824 1.00 80.62 225 CYS A O 1
ATOM 1763 N N . LYS A 1 226 ? -18.156 0.738 -13.295 1.00 81.88 226 LYS A N 1
ATOM 1764 C CA . LYS A 1 226 ? -19.044 1.468 -12.379 1.00 81.88 226 LYS A CA 1
ATOM 1765 C C . LYS A 1 226 ? -19.115 2.971 -12.670 1.00 81.88 226 LYS A C 1
ATOM 1767 O O . LYS A 1 226 ? -19.877 3.668 -12.006 1.00 81.88 226 LYS A O 1
ATOM 1772 N N . GLY A 1 227 ? -18.366 3.468 -13.657 1.00 79.75 227 GLY A N 1
ATOM 1773 C CA . GLY A 1 227 ? -18.367 4.880 -14.043 1.00 79.75 227 GLY A CA 1
ATOM 1774 C C . GLY A 1 227 ? -17.692 5.804 -13.025 1.00 79.75 227 GLY A C 1
ATOM 1775 O O . GLY A 1 227 ? -17.956 7.003 -13.021 1.00 79.75 227 GLY A O 1
ATOM 1776 N N . PHE A 1 228 ? -16.831 5.265 -12.157 1.00 80.19 228 PHE A N 1
ATOM 1777 C CA . PHE A 1 228 ? -16.048 6.059 -11.207 1.00 80.19 228 PHE A CA 1
ATOM 1778 C C . PHE A 1 228 ? -14.854 6.752 -11.874 1.00 80.19 228 PHE A C 1
ATOM 1780 O O . PHE A 1 228 ? -14.361 7.753 -11.355 1.00 80.19 228 PHE A O 1
ATOM 1787 N N . ILE A 1 229 ? -14.393 6.234 -13.018 1.00 78.44 229 ILE A N 1
ATOM 1788 C CA . ILE A 1 229 ? -13.288 6.786 -13.807 1.00 78.44 229 ILE A CA 1
ATOM 1789 C C . ILE A 1 229 ? -13.699 6.865 -15.279 1.00 78.44 229 ILE A C 1
ATOM 1791 O O . ILE A 1 229 ? -14.338 5.956 -15.803 1.00 78.44 229 ILE A O 1
ATOM 1795 N N . ASP A 1 230 ? -13.285 7.941 -15.951 1.00 80.50 230 ASP A N 1
ATOM 1796 C CA . ASP A 1 230 ? -13.398 8.096 -17.403 1.00 80.50 230 ASP A CA 1
ATOM 1797 C C . ASP A 1 230 ? -12.212 7.401 -18.105 1.00 80.50 230 ASP A C 1
ATOM 1799 O O . ASP A 1 230 ? -11.083 7.898 -18.031 1.00 80.50 230 ASP A O 1
ATOM 1803 N N . PRO A 1 231 ? -12.420 6.268 -18.797 1.00 77.38 231 PRO A N 1
ATOM 1804 C CA . PRO A 1 231 ? -11.321 5.522 -19.400 1.00 77.38 231 PRO A CA 1
ATOM 1805 C C . PRO A 1 231 ? -10.574 6.320 -20.474 1.00 77.38 231 PRO A C 1
ATOM 1807 O O . PRO A 1 231 ? -9.363 6.159 -20.605 1.00 77.38 231 PRO A O 1
ATOM 1810 N N . ILE A 1 232 ? -11.244 7.232 -21.190 1.00 78.19 232 ILE A N 1
ATOM 1811 C CA . ILE A 1 232 ? -10.620 8.020 -22.263 1.00 78.19 232 ILE A CA 1
ATOM 1812 C C . ILE A 1 232 ? -9.600 8.994 -21.672 1.00 78.19 232 ILE A C 1
ATOM 1814 O O . ILE A 1 232 ? -8.476 9.091 -22.162 1.00 78.19 232 ILE A O 1
ATOM 1818 N N . LYS A 1 233 ? -9.959 9.682 -20.581 1.00 78.31 233 LYS A N 1
ATOM 1819 C CA . LYS A 1 233 ? -9.063 10.645 -19.914 1.00 78.31 233 LYS A CA 1
ATOM 1820 C C . LYS A 1 233 ? -7.799 10.005 -19.355 1.00 78.31 233 LYS A C 1
ATOM 1822 O O . LYS A 1 233 ? -6.778 10.678 -19.246 1.00 78.31 233 LYS A O 1
ATOM 1827 N N . HIS A 1 234 ? -7.872 8.727 -19.002 1.00 72.31 234 HIS A N 1
ATOM 1828 C CA . HIS A 1 234 ? -6.781 8.003 -18.354 1.00 72.31 234 HIS A CA 1
ATOM 1829 C C . HIS A 1 234 ? -6.117 6.967 -19.267 1.00 72.31 234 HIS A C 1
ATOM 1831 O O . HIS A 1 234 ? -5.284 6.192 -18.804 1.00 72.31 234 HIS A O 1
ATOM 1837 N N . ASN A 1 235 ? -6.437 6.991 -20.568 1.00 73.12 235 ASN A N 1
ATOM 1838 C CA . ASN A 1 235 ? -5.889 6.087 -21.579 1.00 73.12 235 ASN A CA 1
ATOM 1839 C C . ASN A 1 235 ? -6.086 4.596 -21.231 1.00 73.12 235 ASN A C 1
ATOM 1841 O O . ASN A 1 235 ? -5.243 3.749 -21.535 1.00 73.12 235 ASN A O 1
ATOM 1845 N N . PHE A 1 236 ? -7.204 4.285 -20.574 1.00 73.31 236 PHE A N 1
ATOM 1846 C CA . PHE A 1 236 ? -7.684 2.921 -20.399 1.00 73.31 236 PHE A CA 1
ATOM 1847 C C . PHE A 1 236 ? -8.529 2.509 -21.613 1.00 73.31 236 PHE A C 1
ATOM 1849 O O . PHE A 1 236 ? -9.136 3.368 -22.262 1.00 73.31 236 PHE A O 1
ATOM 1856 N N . PRO A 1 237 ? -8.612 1.207 -21.938 1.00 67.12 237 PRO A N 1
ATOM 1857 C CA . PRO A 1 237 ? -9.528 0.749 -22.976 1.00 67.12 237 PRO A CA 1
ATOM 1858 C C . PRO A 1 237 ? -10.985 1.119 -22.648 1.00 67.12 237 PRO A C 1
ATOM 1860 O O . PRO A 1 237 ? -11.375 1.255 -21.487 1.00 67.12 237 PRO A O 1
ATOM 1863 N N . VAL A 1 238 ? -11.800 1.314 -23.686 1.00 64.38 238 VAL A N 1
ATOM 1864 C CA . VAL A 1 238 ? -13.195 1.756 -23.532 1.00 64.38 238 VAL A CA 1
ATOM 1865 C C . VAL A 1 238 ? -14.078 0.679 -22.872 1.00 64.38 238 VAL A C 1
ATOM 1867 O O . VAL A 1 238 ? -13.809 -0.517 -23.021 1.00 64.38 238 VAL A O 1
ATOM 1870 N N . PRO A 1 239 ? -15.173 1.063 -22.176 1.00 58.34 239 PRO A N 1
ATOM 1871 C CA . PRO A 1 239 ? -15.958 0.151 -21.338 1.00 58.34 239 PRO A CA 1
ATOM 1872 C C . PRO A 1 239 ? -16.550 -1.047 -22.086 1.00 58.34 239 PRO A C 1
ATOM 1874 O O . PRO A 1 239 ? -16.671 -2.115 -21.505 1.00 58.34 239 PRO A O 1
ATOM 1877 N N . GLY A 1 240 ? -16.889 -0.907 -23.373 1.00 57.25 240 GLY A N 1
ATOM 1878 C CA . GLY A 1 240 ? -17.438 -2.013 -24.171 1.00 57.25 240 GLY A CA 1
ATOM 1879 C C . GLY A 1 240 ? -16.482 -3.204 -24.314 1.00 57.25 240 GLY A C 1
ATOM 1880 O O . GLY A 1 240 ? -16.934 -4.340 -24.418 1.00 57.25 240 GLY A O 1
ATOM 1881 N N . ASP A 1 241 ? -15.168 -2.962 -24.249 1.00 60.78 241 ASP A N 1
ATOM 1882 C CA . ASP A 1 241 ? -14.144 -4.008 -24.306 1.00 60.78 241 ASP A CA 1
ATOM 1883 C C . ASP A 1 241 ? -13.755 -4.553 -22.927 1.00 60.78 241 ASP A C 1
ATOM 1885 O O . ASP A 1 241 ? -13.449 -5.738 -22.823 1.00 60.78 241 ASP A O 1
ATOM 1889 N N . LEU A 1 242 ? -13.765 -3.726 -21.874 1.00 66.94 242 LEU A N 1
ATOM 1890 C CA . LEU A 1 242 ? -13.455 -4.165 -20.506 1.00 66.94 242 LEU A CA 1
ATOM 1891 C C . LEU A 1 242 ?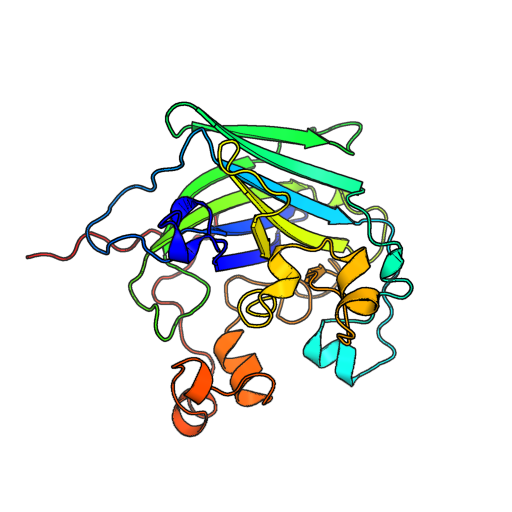 -14.661 -4.796 -19.809 1.00 66.94 242 LEU A C 1
ATOM 1893 O O . LEU A 1 242 ? -14.540 -5.868 -19.237 1.00 66.94 242 LEU A O 1
ATOM 1897 N N . CYS A 1 243 ? -15.835 -4.174 -19.853 1.00 68.94 243 CYS A N 1
ATOM 1898 C CA . CYS A 1 243 ? -16.982 -4.551 -19.018 1.00 68.94 243 CYS A CA 1
ATOM 1899 C C . CYS A 1 243 ? -17.736 -5.787 -19.509 1.00 68.94 243 CYS A C 1
ATOM 1901 O O . CYS A 1 243 ? -18.511 -6.369 -18.755 1.00 68.94 243 CYS A O 1
ATOM 1903 N N . CYS A 1 244 ? -17.510 -6.198 -20.759 1.00 59.41 244 CYS A N 1
ATOM 1904 C CA . CYS A 1 244 ? -18.174 -7.349 -21.368 1.00 59.41 244 CYS A CA 1
ATOM 1905 C C . CYS A 1 244 ? -17.309 -8.623 -21.389 1.00 59.41 244 CYS A C 1
ATOM 1907 O O . CYS A 1 244 ? -17.839 -9.689 -21.690 1.00 59.41 244 CYS A O 1
ATOM 1909 N N . LYS A 1 245 ? -16.002 -8.545 -21.085 1.00 58.50 245 LYS A N 1
ATOM 1910 C CA . LYS A 1 245 ? -15.058 -9.676 -21.227 1.00 58.50 245 LYS A CA 1
ATOM 1911 C C . LYS A 1 245 ? -14.861 -10.524 -19.960 1.00 58.50 245 LYS A C 1
ATOM 1913 O O . LYS A 1 245 ? -14.102 -11.486 -20.008 1.00 58.50 245 LYS A O 1
ATOM 1918 N N . GLY A 1 246 ? -15.579 -10.232 -18.871 1.00 60.88 246 GLY A N 1
ATOM 1919 C CA . GLY A 1 246 ? -15.335 -10.864 -17.565 1.00 60.88 246 GLY A CA 1
ATOM 1920 C C . GLY A 1 246 ? -14.012 -10.397 -16.948 1.00 60.88 246 GLY A C 1
ATOM 1921 O O . GLY A 1 246 ? -13.330 -9.557 -17.533 1.00 60.88 246 GLY A O 1
ATOM 1922 N N . GLU A 1 247 ? -13.668 -10.887 -15.756 1.00 64.62 247 GLU A N 1
ATOM 1923 C CA . GLU A 1 247 ? -12.405 -10.532 -15.090 1.00 64.62 247 GLU A CA 1
ATOM 1924 C C . GLU A 1 247 ? -11.210 -10.837 -16.000 1.00 64.62 247 GLU A C 1
ATOM 1926 O O . GLU A 1 247 ? -11.076 -11.952 -16.514 1.00 64.62 247 GLU A O 1
ATOM 1931 N N . LEU A 1 248 ? -10.338 -9.848 -16.220 1.00 71.69 248 LEU A N 1
ATOM 1932 C CA . LEU A 1 248 ? -9.118 -10.091 -16.985 1.00 71.69 248 LEU A CA 1
ATOM 1933 C C . LEU A 1 248 ? -8.224 -11.056 -16.186 1.00 71.69 248 LEU A C 1
ATOM 1935 O O . LEU A 1 248 ? -8.167 -10.982 -14.965 1.00 71.69 248 LEU A O 1
ATOM 1939 N N . PRO A 1 249 ? -7.516 -11.998 -16.812 1.00 77.50 249 PRO A N 1
ATOM 1940 C CA . PRO A 1 249 ? -6.555 -12.803 -16.074 1.00 77.50 249 PRO A CA 1
ATOM 1941 C C . PRO A 1 249 ? -5.335 -11.947 -15.698 1.00 77.50 249 PRO A C 1
ATOM 1943 O O . PRO A 1 249 ? -4.945 -11.053 -16.449 1.00 77.50 249 PRO A O 1
ATOM 1946 N N . ASN A 1 250 ? -4.694 -12.250 -14.565 1.00 83.75 250 ASN A N 1
ATOM 1947 C CA . ASN A 1 250 ? -3.327 -11.774 -14.322 1.00 83.75 250 ASN A CA 1
ATOM 1948 C C . ASN A 1 250 ? -2.379 -12.361 -15.373 1.00 83.75 250 ASN A C 1
ATOM 1950 O O . ASN A 1 250 ? -2.581 -13.495 -15.820 1.00 83.75 250 ASN A O 1
ATOM 1954 N N . ASP A 1 251 ? -1.314 -11.633 -15.703 1.00 86.25 251 ASP A N 1
ATOM 1955 C CA . ASP A 1 251 ? -0.320 -12.088 -16.679 1.00 86.25 251 ASP A CA 1
ATOM 1956 C C . ASP A 1 251 ? 0.363 -13.382 -16.247 1.00 86.25 251 ASP A C 1
ATOM 1958 O O . ASP A 1 251 ? 0.640 -14.272 -17.059 1.00 86.25 251 ASP A O 1
ATOM 1962 N N . LYS A 1 252 ? 0.631 -13.496 -14.945 1.00 90.50 252 LYS A N 1
ATOM 1963 C CA . LYS A 1 252 ? 1.252 -14.665 -14.336 1.00 90.50 252 LYS A CA 1
ATOM 1964 C C . LYS A 1 252 ? 0.482 -15.105 -13.098 1.00 90.50 252 LYS A C 1
ATOM 1966 O O . LYS A 1 252 ? -0.145 -14.323 -12.390 1.00 90.50 252 LYS A O 1
ATOM 1971 N N . ALA A 1 253 ? 0.554 -16.403 -12.816 1.00 92.50 253 ALA A N 1
ATOM 1972 C CA . ALA A 1 253 ? -0.020 -16.952 -11.598 1.00 92.50 253 ALA A CA 1
ATOM 1973 C C . ALA A 1 253 ? 0.741 -16.448 -10.362 1.00 92.50 253 ALA A C 1
ATOM 1975 O O . ALA A 1 253 ? 1.974 -16.485 -10.318 1.00 92.50 253 ALA A O 1
ATOM 1976 N N . PHE A 1 254 ? -0.008 -16.038 -9.341 1.00 94.94 254 PHE A N 1
ATOM 1977 C CA . PHE A 1 254 ? 0.535 -15.669 -8.039 1.00 94.94 254 PHE A CA 1
ATOM 1978 C C . PHE A 1 254 ? 1.170 -16.859 -7.318 1.00 94.94 254 PHE A C 1
ATOM 1980 O O . PHE A 1 254 ? 0.770 -18.018 -7.478 1.00 94.94 254 PHE A O 1
ATOM 1987 N N . LEU A 1 255 ? 2.161 -16.561 -6.482 1.00 96.31 255 LEU A N 1
ATOM 1988 C CA . LEU A 1 255 ? 2.819 -17.559 -5.655 1.00 96.31 255 LEU A CA 1
ATOM 1989 C C . LEU A 1 255 ? 1.883 -18.014 -4.529 1.00 96.31 255 LEU A C 1
ATOM 1991 O O . LEU A 1 255 ? 1.135 -17.239 -3.931 1.00 96.31 255 LEU A O 1
ATOM 1995 N N . LYS A 1 256 ? 1.951 -19.305 -4.188 1.00 95.00 256 LYS A N 1
ATOM 1996 C CA . LYS A 1 256 ? 1.161 -19.864 -3.078 1.00 95.00 256 LYS A CA 1
ATOM 1997 C C . LYS A 1 256 ? 1.696 -19.461 -1.702 1.00 95.00 256 LYS A C 1
ATOM 1999 O O . LYS A 1 256 ? 0.933 -19.484 -0.742 1.00 95.00 256 LYS A O 1
ATOM 2004 N N . GLY A 1 257 ? 2.981 -19.128 -1.615 1.00 96.62 257 GLY A N 1
ATOM 2005 C CA . GLY A 1 257 ? 3.651 -18.691 -0.394 1.00 96.62 257 GLY A CA 1
ATOM 2006 C C . GLY A 1 257 ? 4.240 -17.294 -0.543 1.00 96.62 257 GLY A C 1
ATOM 2007 O O . GLY A 1 257 ? 4.287 -16.749 -1.647 1.00 96.62 257 GLY A O 1
ATOM 2008 N N . PHE A 1 258 ? 4.700 -16.741 0.577 1.00 97.25 258 PHE A N 1
ATOM 2009 C CA . PHE A 1 258 ? 5.377 -15.448 0.637 1.00 97.25 258 PHE A CA 1
ATOM 2010 C C . PHE A 1 258 ? 6.485 -15.338 -0.436 1.00 97.25 258 PHE A C 1
ATOM 2012 O O . PHE A 1 258 ? 7.272 -16.279 -0.572 1.00 97.25 258 PHE A O 1
ATOM 2019 N N . PRO A 1 259 ? 6.566 -14.233 -1.207 1.00 97.44 259 PRO A N 1
ATOM 2020 C CA . PRO A 1 259 ? 5.854 -12.959 -1.036 1.00 97.44 259 PRO A CA 1
ATOM 2021 C C . PRO A 1 259 ? 4.504 -12.863 -1.772 1.00 97.44 259 PRO A C 1
ATOM 2023 O O . PRO A 1 259 ? 3.994 -11.763 -1.950 1.00 97.44 259 PRO A O 1
ATOM 2026 N N . TYR A 1 260 ? 3.927 -13.988 -2.210 1.00 96.81 260 TYR A N 1
ATOM 2027 C CA . TYR A 1 260 ? 2.611 -14.123 -2.861 1.00 96.81 260 TYR A CA 1
ATOM 2028 C C . TYR A 1 260 ? 2.471 -13.486 -4.255 1.00 96.81 260 TYR A C 1
ATOM 2030 O O . TYR A 1 260 ? 1.779 -14.037 -5.105 1.00 96.81 260 TYR A O 1
ATOM 2038 N N . LEU A 1 261 ? 3.164 -12.385 -4.535 1.00 95.56 261 LEU A N 1
ATOM 2039 C CA . LEU A 1 261 ? 3.218 -11.757 -5.855 1.00 95.56 261 LEU A CA 1
ATOM 2040 C C . LEU A 1 261 ? 3.867 -12.673 -6.897 1.00 95.56 261 LEU A C 1
ATOM 2042 O O . LEU A 1 261 ? 4.771 -13.443 -6.574 1.00 95.56 261 LEU A O 1
ATOM 2046 N N . ALA A 1 262 ? 3.426 -12.569 -8.150 1.00 95.31 262 ALA A N 1
ATOM 2047 C CA . ALA A 1 262 ? 3.942 -13.384 -9.238 1.00 95.31 262 ALA A CA 1
ATOM 2048 C C . ALA A 1 262 ? 5.394 -13.003 -9.578 1.00 95.31 262 ALA A C 1
ATOM 2050 O O . ALA A 1 262 ? 5.820 -11.855 -9.424 1.00 95.31 262 ALA A O 1
ATOM 2051 N N . GLU A 1 263 ? 6.173 -13.989 -10.028 1.00 95.06 263 GLU A N 1
ATOM 2052 C CA . GLU A 1 263 ? 7.571 -13.775 -10.416 1.00 95.06 263 GLU A CA 1
ATOM 2053 C C . GLU A 1 263 ? 7.690 -12.696 -11.503 1.00 95.06 263 GLU A C 1
ATOM 2055 O O . GLU A 1 263 ? 6.805 -12.616 -12.357 1.00 95.06 263 GLU A O 1
ATOM 2060 N N . PRO A 1 264 ? 8.792 -11.932 -11.568 1.00 94.62 264 PRO A N 1
ATOM 2061 C CA . PRO A 1 264 ? 8.952 -10.894 -12.576 1.00 94.62 264 PRO A CA 1
ATOM 2062 C C . PRO A 1 264 ? 8.948 -11.467 -13.999 1.00 94.62 264 PRO A C 1
ATOM 2064 O O . PRO A 1 264 ? 9.297 -12.631 -14.247 1.00 94.62 264 PRO A O 1
ATOM 2067 N N . HIS A 1 265 ? 8.548 -10.644 -14.961 1.00 91.56 265 HIS A N 1
ATOM 2068 C CA . HIS A 1 265 ? 8.737 -10.918 -16.376 1.00 91.56 265 HIS A CA 1
ATOM 2069 C C . HIS A 1 265 ? 10.232 -10.989 -16.703 1.00 91.56 265 HIS A C 1
ATOM 2071 O O . HIS A 1 265 ? 10.999 -10.132 -16.253 1.00 91.56 265 HIS A O 1
ATOM 2077 N N . PRO A 1 266 ? 10.664 -12.001 -17.475 1.00 88.62 266 PRO A N 1
ATOM 2078 C CA . PRO A 1 266 ? 12.049 -12.103 -17.896 1.00 88.62 266 PRO A CA 1
ATOM 2079 C C . PRO A 1 266 ? 12.377 -11.007 -18.909 1.00 88.62 266 PRO A C 1
ATOM 2081 O O . PRO A 1 266 ? 11.503 -10.501 -19.616 1.00 88.62 266 PRO A O 1
ATOM 2084 N N . LYS A 1 267 ? 13.671 -10.723 -19.059 1.00 84.62 267 LYS A N 1
ATOM 2085 C CA . LYS A 1 267 ? 14.162 -9.887 -20.152 1.00 84.62 267 LYS A CA 1
ATOM 2086 C C . LYS A 1 267 ? 13.689 -10.454 -21.506 1.00 84.62 267 LYS A C 1
ATOM 2088 O O . LYS A 1 267 ? 13.899 -11.648 -21.749 1.00 84.62 267 LYS A O 1
ATOM 2093 N N . PRO A 1 268 ? 13.111 -9.631 -22.403 1.00 77.50 268 PRO A N 1
ATOM 2094 C CA . PRO A 1 268 ? 12.754 -10.059 -23.747 1.00 77.50 268 PRO A CA 1
ATOM 2095 C C . PRO A 1 268 ? 13.964 -10.659 -24.464 1.00 77.50 268 PRO A C 1
ATOM 2097 O O . PRO A 1 268 ? 15.068 -10.105 -24.411 1.00 77.50 268 PRO A O 1
ATOM 2100 N N . LYS A 1 269 ? 13.761 -11.792 -25.141 1.00 73.38 269 LYS A N 1
ATOM 2101 C CA . LYS A 1 269 ? 14.766 -12.323 -26.067 1.00 73.38 269 LYS A CA 1
ATOM 2102 C C . LYS A 1 269 ? 14.868 -11.344 -27.242 1.00 73.38 269 LYS A C 1
ATOM 2104 O O . LYS A 1 269 ? 13.837 -10.958 -27.786 1.00 73.38 269 LYS A O 1
ATOM 2109 N N . LYS A 1 270 ? 16.090 -10.893 -27.538 1.00 60.03 270 LYS A N 1
ATOM 2110 C CA . LYS A 1 270 ? 16.383 -10.063 -28.715 1.00 60.03 270 LYS A CA 1
ATOM 2111 C C . LYS A 1 270 ? 16.182 -10.858 -29.996 1.00 60.03 270 LYS A C 1
ATOM 2113 O O . LYS A 1 270 ? 16.457 -12.079 -29.951 1.00 60.03 270 LYS A O 1
#

Sequence (270 aa):
MLQEIGRHDARLTDLYAFVRNGNLVIALCSNPAISTSDVTASFSDDVTFRIHIDNDSKVHFKNHPNNVEFGGTVQSPTKIEEDITFTITFKNNNPILSVEGLSNIFPIPKLFAGLRDDPFIRIPRNGRNVAAIVLEFPLDLVSDQDTLLLWATSNIHNILGGRQEHVGRALRSQFIEKMNTLPPKEHVSKLGVKAADVMICDPLKASEFPNCRGLTDDVVQYLVCKGFIDPIKHNFPVPGDLCCKGELPNDKAFLKGFPYLAEPHPKPKK

pLDDT: mean 88.36, std 10.11, range [55.84, 98.5]

Secondary structure (DSSP, 8-state):
-TTTTT-GGG-EEEEEEEEET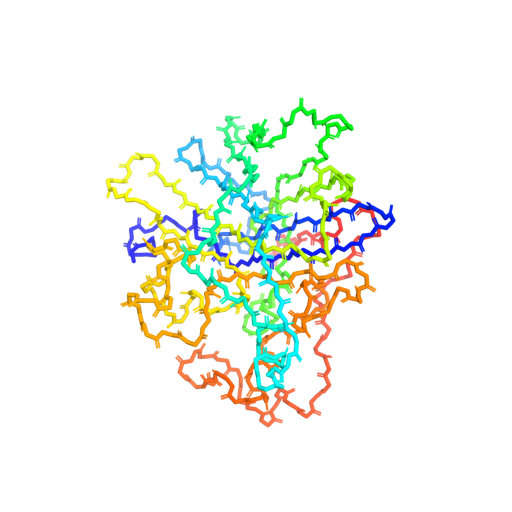TEEEEEEEE-TT--TT--S----TTEEEEEEEE-S--EE---HHHHHHHSSEES-GGG---SEEEEEEEETTEEEEEEES-S--PSPPEEEEEEEE--S-HHHHTT-EEEEEEEEEEGGGT-SSS-EEEEEEEEETTS-SS--EEESSTTHHHH-GGGTTS-HHHHHHHH--SS-S-EEE-TTS-SBTTBSB-TT--HHHHHHHTTSS-TTTTTPPPHHHHTTS-SPPPSSPPPSSTT-SPPPPPPPP-